Protein AF-A0A0A2KV93-F1 (afdb_monomer)

pLDDT: mean 78.66, std 18.57, range [36.69, 98.56]

Foldseek 3Di:
DDPVVVVVVVVVVVVVVVVVVVVVVPPPPPDDDDPPDPPPPPPPPDDDDDDDDDDDDDDDPDVVVVVVVVVVVVVVVVVVVVVVVVVVVVVVVVVVVVVVVVVVVVVVVVVVVVVVVVVVVVVVVVVVVVVVVVVVVVVVVVVVVVVVVVVVVVVVVVVVVVVVVVVVVVVVVVVVVVVVVVVVVVVVVVVLVVLVVVLVVLVVVLVVLVVVLVPDDPVVNPVCVVVNVVSVVVSVVSCVVNPPPVPPPPPPPCVPVVVVVVVVVVVVVVVVVVVVVVVVVVVVVVVVVVVVVVVVVVVVVVVVVVVVVVVVVVVVVVVVVVVVVVVVD

Solvent-accessible surface area (backbone atoms only — not comparable to full-atom values): 19066 Å² total; per-residue (Å²): 132,66,70,68,60,59,54,53,54,54,59,57,53,59,61,58,56,56,61,57,61,63,61,69,71,72,74,81,82,81,80,82,76,83,80,78,75,81,76,86,75,75,94,80,84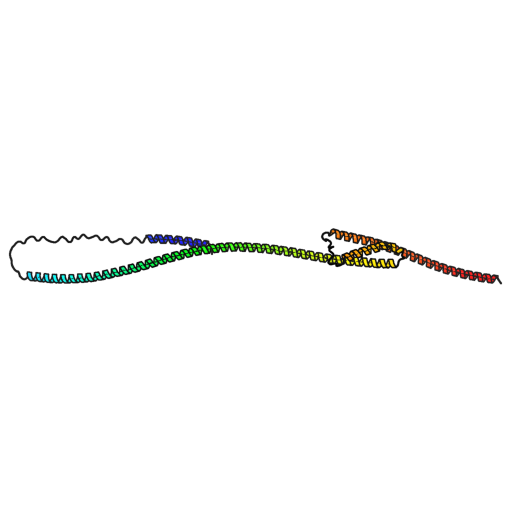,89,83,87,88,84,81,81,87,82,89,84,87,87,90,84,90,63,64,72,62,51,55,55,51,50,53,50,53,50,49,54,52,52,52,52,54,50,51,52,52,50,52,52,50,51,52,51,47,55,51,52,51,54,50,52,52,52,52,50,53,51,52,51,51,53,50,53,52,50,51,52,52,52,51,52,51,54,50,51,54,50,52,54,51,53,54,50,52,53,49,52,53,51,51,52,54,50,53,54,51,51,52,53,53,51,54,52,50,56,52,49,53,52,53,49,55,54,49,51,52,53,48,53,51,53,51,53,53,49,52,51,50,51,52,51,51,55,52,49,53,54,49,50,54,52,50,52,51,52,50,53,54,49,46,55,52,52,50,53,51,47,53,51,50,52,54,53,44,73,75,45,57,87,78,66,35,64,77,52,48,67,59,50,56,51,50,52,55,52,44,54,53,48,50,63,72,65,52,86,56,93,78,62,83,77,65,72,69,68,88,50,52,68,58,55,55,49,52,52,52,49,54,52,49,53,50,52,54,49,52,50,53,52,52,54,49,52,52,52,51,51,54,50,48,53,52,49,54,52,51,51,52,52,49,54,52,51,53,50,51,50,53,52,53,52,52,55,49,51,54,50,51,52,54,50,51,56,53,53,56,67,72,73,115

Radius of gyration: 83.05 Å; Cα contacts (8 Å, |Δi|>4): 19; chains: 1; bounding box: 159×73×246 Å

Mean predicted aligned error: 18.33 Å

Sequence (329 aa):
MDVMVILGLRAQNTKKTSDFEEQNQNTHCLLKEPEWRESLINPQCMLNDIGQPCCSTPPQHDDMRKDSQEQNAQLIHEMKEQEKIILDLKKKHKKAVGQFEQHTANLTCELEEQTKKISDLKCQKRKLFLDLEVQIKRIFDLECQKGKLVLDLEGQIKRISDLEFQTEMLVRDLEEQTSKASALEKRDAKIKEVFSAFAGTMLSELEYQEELISQMSPDDGKFLLPSHNTLVHLVEIIEQWTADDEDSDMMFDLEDEPQFEQLYTELLSRFNEQSCKVKIQAMKLDDQKSMIDEQNSAIFELETQKRKLAGDLEEQNEKVALLLDLLRE

Secondary structure (DSSP, 8-state):
--HHHHHHHHHHHHHHHHHHHHHTTSSS------------------------PPP------SHHHHHHHHHHHHHHHHHHHHHHHHHHHHHHHHHHHHHHHHHHHHHHHHHHHHHHHHHHHHHHHHHHHHHHHHHHHHHHHHHHHHHHHHHHHHHHHHHHHHHHHHHHHHHHHHHHHHHHHHHHHHHHHHHHHHHHHHHHHHHHHHHHHHHHHHHS-TTTGGGTHHHHHHHHHHHHHHHHHHS--TT------GGGHHHHHHHHHHHHHHHHHHHHHHHHHHHHHHHHHHHHHHHHHHHHHHHHHHHHHHHHHHHHHHHHHHHHHHT--

Organism: Penicillium italicum (NCBI:txid40296)

Structure (mmCIF, N/CA/C/O backbone):
data_AF-A0A0A2KV93-F1
#
_entry.id   AF-A0A0A2KV93-F1
#
loop_
_atom_site.group_PDB
_atom_site.id
_atom_site.type_symbol
_atom_site.label_atom_id
_atom_site.label_alt_id
_atom_site.label_comp_id
_atom_site.label_asym_id
_atom_site.label_entity_id
_atom_site.label_seq_id
_atom_site.pdbx_PDB_ins_code
_atom_site.Cartn_x
_atom_site.Cartn_y
_atom_site.Cartn_z
_atom_site.occupancy
_atom_site.B_iso_or_equiv
_atom_site.auth_seq_id
_atom_site.auth_comp_id
_atom_site.auth_asym_id
_atom_site.auth_atom_id
_atom_site.pdbx_PDB_model_num
ATOM 1 N N . MET A 1 1 ? 23.578 5.025 -12.493 1.00 49.00 1 MET A N 1
ATOM 2 C CA . MET A 1 1 ? 24.562 5.542 -13.465 1.00 49.00 1 MET A CA 1
ATOM 3 C C . MET A 1 1 ? 24.426 7.052 -13.420 1.00 49.00 1 MET A C 1
ATOM 5 O O . MET A 1 1 ? 23.310 7.531 -13.548 1.00 49.00 1 MET A O 1
ATOM 9 N N . ASP A 1 2 ? 25.492 7.758 -13.059 1.00 47.75 2 ASP A N 1
ATOM 10 C CA . ASP A 1 2 ? 25.445 9.167 -12.656 1.00 47.75 2 ASP A CA 1
ATOM 11 C C . ASP A 1 2 ? 25.272 10.096 -13.876 1.00 47.75 2 ASP A C 1
ATOM 13 O O . ASP A 1 2 ? 26.008 9.982 -14.860 1.00 47.75 2 ASP A O 1
ATOM 17 N N . VAL A 1 3 ? 24.286 10.998 -13.829 1.00 52.41 3 VAL A N 1
ATOM 18 C CA . VAL A 1 3 ? 23.910 11.922 -14.923 1.00 52.41 3 VAL A CA 1
ATOM 19 C C . VAL A 1 3 ? 25.087 12.823 -15.322 1.00 52.41 3 VAL A C 1
ATOM 21 O O . VAL A 1 3 ? 25.230 13.195 -16.491 1.00 52.41 3 VAL A O 1
ATOM 24 N N . MET A 1 4 ? 26.000 13.089 -14.384 1.00 59.53 4 MET A N 1
ATOM 25 C CA . MET A 1 4 ? 27.240 13.831 -14.630 1.00 59.53 4 MET A CA 1
ATOM 26 C C . MET A 1 4 ? 28.177 13.127 -15.629 1.00 59.53 4 MET A C 1
ATOM 28 O O . MET A 1 4 ? 28.854 13.789 -16.418 1.00 59.53 4 MET A O 1
ATOM 32 N N . VAL A 1 5 ? 28.182 11.790 -15.669 1.00 65.06 5 VAL A N 1
ATOM 33 C CA . VAL A 1 5 ? 29.056 11.008 -16.564 1.00 65.06 5 VAL A CA 1
ATOM 34 C C . VAL A 1 5 ? 28.589 11.108 -18.021 1.00 65.06 5 VAL A C 1
ATOM 36 O O . VAL A 1 5 ? 29.407 11.190 -18.938 1.00 65.06 5 VAL A O 1
ATOM 39 N N . ILE A 1 6 ? 27.274 11.182 -18.250 1.00 56.06 6 ILE A N 1
ATOM 40 C CA . ILE A 1 6 ? 26.687 11.289 -19.596 1.00 56.06 6 ILE A CA 1
ATOM 41 C C . ILE A 1 6 ? 26.917 12.690 -20.187 1.00 56.06 6 ILE A C 1
ATOM 43 O O . ILE A 1 6 ? 27.241 12.820 -21.372 1.00 56.06 6 ILE A O 1
ATOM 47 N N . LEU A 1 7 ? 26.826 13.744 -19.369 1.00 57.56 7 LEU A N 1
ATOM 48 C CA . LEU A 1 7 ? 27.123 15.112 -19.810 1.00 57.56 7 LEU A CA 1
ATOM 49 C C . LEU A 1 7 ? 28.621 15.317 -20.096 1.00 57.56 7 LEU A C 1
ATOM 51 O O . LEU A 1 7 ? 28.964 15.956 -21.094 1.00 57.56 7 LEU A O 1
ATOM 55 N N . GLY A 1 8 ? 29.509 14.702 -19.305 1.00 51.09 8 GLY A N 1
ATOM 56 C CA . GLY A 1 8 ? 30.955 14.707 -19.561 1.00 51.09 8 GLY A CA 1
ATOM 57 C C . GLY A 1 8 ? 31.340 14.058 -20.899 1.00 51.09 8 GLY A C 1
ATOM 58 O O . GLY A 1 8 ? 32.179 14.587 -21.631 1.00 51.09 8 GLY A O 1
ATOM 59 N N . LEU A 1 9 ? 30.670 12.963 -21.277 1.00 54.81 9 LEU A N 1
ATOM 60 C CA . LEU A 1 9 ? 30.885 12.288 -22.565 1.00 54.81 9 LEU A CA 1
ATOM 61 C C . LEU A 1 9 ? 30.371 13.103 -23.765 1.00 54.81 9 LEU A C 1
ATOM 63 O O . LEU A 1 9 ? 30.983 13.078 -24.836 1.00 54.81 9 LEU A O 1
ATOM 67 N N . ARG A 1 10 ? 29.287 13.879 -23.601 1.00 50.94 10 ARG A N 1
ATOM 68 C CA . ARG A 1 10 ? 28.775 14.771 -24.658 1.00 50.94 10 ARG A CA 1
ATOM 69 C C . ARG A 1 10 ? 29.741 15.929 -24.948 1.00 50.94 10 ARG A C 1
ATOM 71 O O . ARG A 1 10 ? 29.933 16.261 -26.115 1.00 50.94 10 ARG A O 1
ATOM 78 N N . ALA A 1 11 ? 30.388 16.491 -23.925 1.00 53.62 11 ALA A N 1
ATOM 79 C CA . ALA A 1 11 ? 31.360 17.579 -24.086 1.00 53.62 11 ALA A CA 1
ATOM 80 C C . ALA A 1 11 ? 32.685 17.137 -24.744 1.00 53.62 11 ALA A C 1
ATOM 82 O O . ALA A 1 11 ? 33.300 17.912 -25.474 1.00 53.62 11 ALA A O 1
ATOM 83 N N . GLN A 1 12 ? 33.125 15.890 -24.535 1.00 52.22 12 GLN A N 1
ATOM 84 C CA . GLN A 1 12 ? 34.335 15.376 -25.195 1.00 52.22 12 GLN A CA 1
ATOM 85 C C . GLN A 1 12 ? 34.117 15.039 -26.678 1.00 52.22 12 GLN A C 1
ATOM 87 O O . GLN A 1 12 ? 35.046 15.174 -27.475 1.00 52.22 12 GLN A O 1
ATOM 92 N N . ASN A 1 13 ? 32.902 14.644 -27.071 1.00 51.75 13 ASN A N 1
ATOM 93 C CA . ASN A 1 13 ? 32.604 14.314 -28.466 1.00 51.75 13 ASN A CA 1
ATOM 94 C C . ASN A 1 13 ? 32.462 15.546 -29.367 1.00 51.75 13 ASN A C 1
ATOM 96 O O . ASN A 1 13 ? 32.894 15.490 -30.514 1.00 51.75 13 ASN A O 1
ATOM 100 N N . THR A 1 14 ? 31.935 16.668 -28.867 1.00 51.25 14 THR A N 1
ATOM 101 C CA . THR A 1 14 ? 31.820 17.896 -29.675 1.00 51.25 14 THR A CA 1
ATOM 102 C C . THR A 1 14 ? 33.182 18.520 -29.979 1.00 51.25 14 THR A C 1
ATOM 104 O O . THR A 1 14 ? 33.382 19.027 -31.083 1.00 51.25 14 THR A O 1
ATOM 107 N N . LYS A 1 15 ? 34.145 18.408 -29.053 1.00 49.22 15 LYS A N 1
ATOM 108 C CA . LYS A 1 15 ? 35.510 18.928 -29.228 1.00 49.22 15 LYS A CA 1
ATOM 109 C C . LYS A 1 15 ? 36.326 18.156 -30.275 1.00 49.22 15 LYS A C 1
ATOM 111 O O . LYS A 1 15 ? 37.161 18.741 -30.941 1.00 49.22 15 LYS A O 1
ATOM 116 N N . LYS A 1 16 ? 36.059 16.859 -30.471 1.00 50.12 16 LYS A N 1
ATOM 117 C CA . LYS A 1 16 ? 36.742 16.047 -31.499 1.00 50.12 16 LYS A CA 1
ATOM 118 C C . LYS A 1 16 ? 36.208 16.255 -32.917 1.00 50.12 16 LYS A C 1
ATOM 120 O O . LYS A 1 16 ? 36.904 15.934 -33.875 1.00 50.12 16 LYS A O 1
ATOM 125 N N . THR A 1 17 ? 34.985 16.761 -33.067 1.00 50.50 17 THR A N 1
ATOM 126 C CA . THR A 1 17 ? 34.396 17.041 -34.385 1.00 50.50 17 THR A CA 1
ATOM 127 C C . THR A 1 17 ? 34.929 18.319 -35.033 1.00 50.50 17 THR A C 1
ATOM 129 O O . THR A 1 17 ? 35.001 18.344 -36.256 1.00 50.50 17 THR A O 1
ATOM 132 N N . SER A 1 18 ? 35.358 19.334 -34.267 1.00 51.16 18 SER A N 1
ATOM 133 C CA . SER A 1 18 ? 35.957 20.550 -34.851 1.00 51.16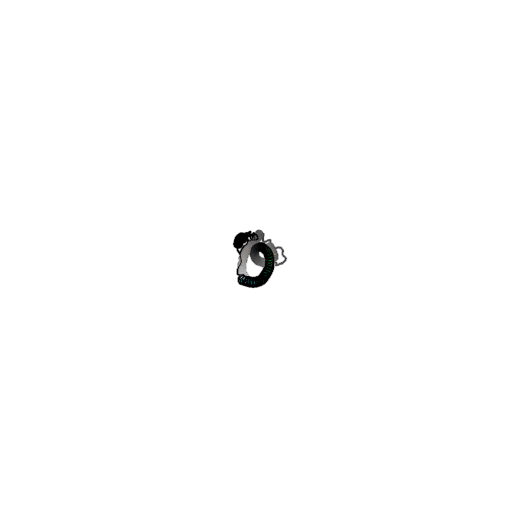 18 SER A CA 1
ATOM 134 C C . SER A 1 18 ? 37.335 20.288 -35.460 1.00 51.16 18 SER A C 1
ATOM 136 O O . SER A 1 18 ? 37.629 20.787 -36.542 1.00 51.16 18 SER A O 1
ATOM 138 N N . ASP A 1 19 ? 38.142 19.433 -34.826 1.00 47.50 19 ASP A N 1
ATOM 139 C CA . ASP A 1 19 ? 39.523 19.173 -35.261 1.00 47.50 19 ASP A CA 1
ATOM 140 C C . ASP A 1 19 ? 39.592 18.386 -36.587 1.00 47.50 19 ASP A C 1
ATOM 142 O O . ASP A 1 19 ? 40.569 18.483 -37.327 1.00 47.50 19 ASP A O 1
ATOM 146 N N . PHE A 1 20 ? 38.542 17.631 -36.936 1.00 50.75 20 PHE A N 1
ATOM 147 C CA . PHE A 1 20 ? 38.471 16.901 -38.210 1.00 50.75 20 PHE A CA 1
ATOM 148 C C . PHE A 1 20 ? 38.033 17.776 -39.391 1.00 50.75 20 PHE A C 1
ATOM 150 O O . PHE A 1 20 ? 38.382 17.481 -40.535 1.00 50.75 20 PHE A O 1
ATOM 157 N N . GLU A 1 21 ? 37.271 18.840 -39.135 1.00 49.59 21 GLU A N 1
ATOM 158 C CA . GLU A 1 21 ? 36.798 19.750 -40.183 1.00 49.59 21 GLU A CA 1
ATOM 159 C C . GLU A 1 21 ? 37.901 20.747 -40.591 1.00 49.59 21 GLU A C 1
ATOM 161 O O . GLU A 1 21 ? 38.001 21.112 -41.763 1.00 49.59 21 GLU A O 1
ATOM 166 N N . GLU A 1 22 ? 38.817 21.071 -39.671 1.00 50.72 22 GLU A N 1
ATOM 167 C CA . GLU A 1 22 ? 39.999 21.905 -39.935 1.00 50.72 22 GLU A CA 1
ATOM 168 C C . GLU A 1 22 ? 41.095 21.154 -40.724 1.00 50.72 22 GLU A C 1
ATOM 170 O O . GLU A 1 22 ? 41.812 21.744 -41.534 1.00 50.72 22 GLU A O 1
ATOM 175 N N . GLN A 1 23 ? 41.178 19.824 -40.595 1.00 48.59 23 GLN A N 1
ATOM 176 C CA . GLN A 1 23 ? 42.172 19.016 -41.316 1.00 48.59 23 GLN A CA 1
ATOM 177 C C . GLN A 1 23 ? 41.818 18.771 -42.798 1.00 48.59 23 GLN A C 1
ATOM 179 O O . GLN A 1 23 ? 42.702 18.468 -43.600 1.00 48.59 23 GLN A O 1
ATOM 184 N N . ASN A 1 24 ? 40.550 18.943 -43.194 1.00 49.28 24 ASN A N 1
ATOM 185 C CA . ASN A 1 24 ? 40.090 18.707 -44.571 1.00 49.28 24 ASN A CA 1
ATOM 186 C C . ASN A 1 24 ? 40.201 19.945 -45.487 1.00 49.28 24 ASN A C 1
ATOM 188 O O . ASN A 1 24 ? 39.989 19.842 -46.692 1.00 49.28 24 ASN A O 1
ATOM 192 N N . GLN A 1 25 ? 40.555 21.117 -44.946 1.00 51.59 25 GLN A N 1
ATOM 193 C CA . GLN A 1 25 ? 40.785 22.329 -45.748 1.00 51.59 25 GLN A CA 1
ATOM 194 C C . GLN A 1 25 ? 42.224 22.443 -46.281 1.00 51.59 25 GLN A C 1
ATOM 196 O O . GLN A 1 25 ? 42.495 23.283 -47.135 1.00 51.59 25 GLN A O 1
ATOM 201 N N . ASN A 1 26 ? 43.147 21.581 -45.833 1.00 47.66 26 ASN A N 1
ATOM 202 C CA . ASN A 1 26 ? 44.580 21.708 -46.129 1.00 47.66 26 ASN A CA 1
ATOM 203 C C . ASN A 1 26 ? 45.106 20.747 -47.217 1.00 47.66 26 ASN A C 1
ATOM 205 O O . ASN A 1 26 ? 46.301 20.721 -47.503 1.00 47.66 26 ASN A O 1
ATOM 209 N N . THR A 1 27 ? 44.237 19.955 -47.851 1.00 49.56 27 THR A N 1
ATOM 210 C CA . THR A 1 27 ? 44.618 18.963 -48.879 1.00 49.56 27 THR A CA 1
ATOM 211 C C . THR A 1 27 ? 44.432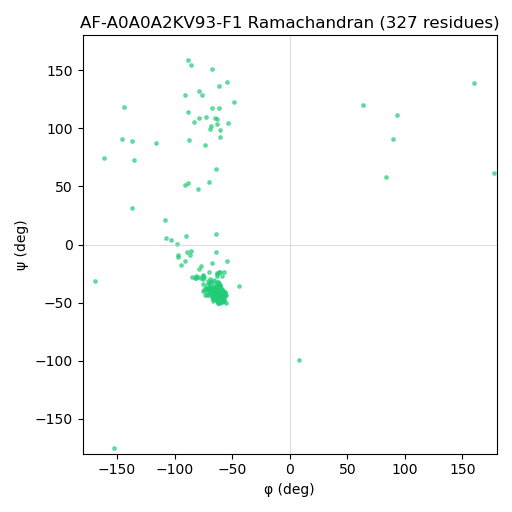 19.444 -50.323 1.00 49.56 27 THR A C 1
ATOM 213 O O . THR A 1 27 ? 44.786 18.722 -51.251 1.00 49.56 27 THR A O 1
ATOM 216 N N . HIS A 1 28 ? 43.962 20.676 -50.546 1.00 47.94 28 HIS A N 1
ATOM 217 C CA . HIS A 1 28 ? 43.695 21.209 -51.892 1.00 47.94 28 HIS A CA 1
ATOM 218 C C . HIS A 1 28 ? 44.874 21.935 -52.582 1.00 47.94 28 HIS A C 1
ATOM 220 O O . HIS A 1 28 ? 44.692 22.483 -53.666 1.00 47.94 28 HIS A O 1
ATOM 226 N N . CYS A 1 29 ? 46.089 21.923 -52.019 1.00 52.28 29 CYS A N 1
ATOM 227 C CA . CYS A 1 29 ? 47.199 22.778 -52.485 1.00 52.28 29 CYS A CA 1
ATOM 228 C C . CYS A 1 29 ? 48.358 22.078 -53.223 1.00 52.28 29 CYS A C 1
ATOM 230 O O . CYS A 1 29 ? 49.446 22.646 -53.302 1.00 52.28 29 CYS A O 1
ATOM 232 N N . LEU A 1 30 ? 48.185 20.881 -53.792 1.00 52.09 30 LEU A N 1
ATOM 233 C CA . LEU A 1 30 ? 49.284 20.196 -54.494 1.00 52.09 30 LEU A CA 1
ATOM 234 C C . LEU A 1 30 ? 48.850 19.600 -55.830 1.00 52.09 30 LEU A C 1
ATOM 236 O O . LEU A 1 30 ? 48.759 18.390 -55.953 1.00 52.09 30 LEU A O 1
ATOM 240 N N . LEU A 1 31 ? 48.620 20.451 -56.830 1.00 50.16 31 LEU A N 1
ATOM 241 C CA . LEU A 1 31 ? 48.752 20.118 -58.256 1.00 50.16 31 LEU A CA 1
ATOM 242 C C . LEU A 1 31 ? 48.860 21.439 -59.033 1.00 50.16 31 LEU A C 1
ATOM 244 O O . LEU A 1 31 ? 47.913 21.926 -59.641 1.00 50.16 31 LEU A O 1
ATOM 248 N N . LYS A 1 32 ? 50.031 22.075 -58.938 1.00 44.78 32 LYS A N 1
ATOM 249 C CA . LYS A 1 32 ? 50.401 23.181 -59.823 1.00 44.78 32 LYS A CA 1
ATOM 250 C C . LYS A 1 32 ? 50.846 22.541 -61.139 1.00 44.78 32 LYS A C 1
ATOM 252 O O . LYS A 1 32 ? 51.867 21.854 -61.154 1.00 44.78 32 LYS A O 1
ATOM 257 N N . GLU A 1 33 ? 50.046 22.681 -62.193 1.00 45.97 33 GLU A N 1
ATOM 258 C CA . GLU A 1 33 ? 50.394 22.187 -63.529 1.00 45.97 33 GLU A CA 1
ATOM 259 C C . GLU A 1 33 ? 51.755 22.757 -63.973 1.00 45.97 33 GLU A C 1
ATOM 261 O O . GLU A 1 33 ? 52.046 23.930 -63.713 1.00 45.97 33 GLU A O 1
ATOM 266 N N . PRO A 1 34 ? 52.616 21.957 -64.627 1.00 54.19 34 PRO A N 1
ATOM 267 C CA . PRO A 1 34 ? 53.832 22.481 -65.221 1.00 54.19 34 PRO A CA 1
ATOM 268 C C . PRO A 1 34 ? 53.469 23.395 -66.398 1.00 54.19 34 PRO A C 1
ATOM 270 O O . PRO A 1 34 ? 52.899 22.946 -67.390 1.00 54.19 34 PRO A O 1
ATOM 273 N N . GLU A 1 35 ? 53.821 24.679 -66.291 1.00 47.69 35 GLU A N 1
ATOM 274 C CA . GLU A 1 35 ? 53.795 25.632 -67.404 1.00 47.69 35 GLU A CA 1
ATOM 275 C C . GLU A 1 35 ? 54.752 25.147 -68.504 1.00 47.69 35 GLU A C 1
ATOM 277 O O . GLU A 1 35 ? 55.969 25.354 -68.444 1.00 47.69 35 GLU A O 1
ATOM 282 N N . TRP A 1 36 ? 54.211 24.492 -69.529 1.00 52.75 36 TRP A N 1
ATOM 283 C CA . TRP A 1 36 ? 54.938 24.230 -70.764 1.00 52.75 36 TRP A CA 1
ATOM 284 C C . TRP A 1 36 ? 55.136 25.562 -71.489 1.00 52.75 36 TRP A C 1
ATOM 286 O O . TRP A 1 36 ? 54.233 26.063 -72.153 1.00 52.75 36 TRP A O 1
ATOM 296 N N . ARG A 1 37 ? 56.324 26.164 -71.359 1.00 48.44 37 ARG A N 1
ATOM 297 C CA . ARG A 1 37 ? 56.734 27.237 -72.271 1.00 48.44 37 ARG A CA 1
ATOM 298 C C . ARG A 1 37 ? 56.872 26.623 -73.659 1.00 48.44 37 ARG A C 1
ATOM 300 O O . ARG A 1 37 ? 57.802 25.852 -73.895 1.00 48.44 37 ARG A O 1
ATOM 307 N N . GLU A 1 38 ? 55.954 26.960 -74.559 1.00 45.44 38 GLU A N 1
ATOM 308 C CA . GLU A 1 38 ? 56.099 26.718 -75.992 1.00 45.44 38 GLU A CA 1
ATOM 309 C C . GLU A 1 38 ? 57.425 27.331 -76.451 1.00 45.44 38 GLU A C 1
ATOM 311 O O . GLU A 1 38 ? 57.594 28.548 -76.540 1.00 45.44 38 GLU A O 1
ATOM 316 N N . SER A 1 39 ? 58.415 26.473 -76.686 1.00 50.03 39 SER A N 1
ATOM 317 C CA . SER A 1 39 ? 59.640 26.876 -77.354 1.00 50.03 39 SER A CA 1
ATOM 318 C C . SER A 1 39 ? 59.261 27.182 -78.801 1.00 50.03 39 SER A C 1
ATOM 320 O O . SER A 1 39 ? 59.032 26.272 -79.596 1.00 50.03 39 SER A O 1
ATOM 322 N N . LEU A 1 40 ? 59.137 28.473 -79.116 1.00 49.62 40 LEU A N 1
ATOM 323 C CA . LEU A 1 40 ? 59.003 29.028 -80.464 1.00 49.62 40 LEU A CA 1
ATOM 324 C C . LEU A 1 40 ? 60.281 28.740 -81.275 1.00 49.62 40 LEU A C 1
ATOM 326 O O . LEU A 1 40 ? 61.029 29.645 -81.636 1.00 49.62 40 LEU A O 1
ATOM 330 N N . ILE A 1 41 ? 60.569 27.469 -81.548 1.00 48.84 41 ILE A N 1
ATOM 331 C CA . ILE A 1 41 ? 61.564 27.075 -82.543 1.00 48.84 41 ILE A CA 1
ATOM 332 C C . ILE A 1 41 ? 60.820 27.020 -83.869 1.00 48.84 41 ILE A C 1
ATOM 334 O O . ILE A 1 41 ? 60.234 26.010 -84.242 1.00 48.84 41 ILE A O 1
ATOM 338 N N . ASN A 1 42 ? 60.808 28.168 -84.539 1.00 45.88 42 ASN A N 1
ATOM 339 C CA . ASN A 1 42 ? 60.355 28.355 -85.907 1.00 45.88 42 ASN A CA 1
ATOM 340 C C . ASN A 1 42 ? 61.259 27.547 -86.869 1.00 45.88 42 ASN A C 1
ATOM 342 O O . ASN A 1 42 ? 62.407 27.949 -87.074 1.00 45.88 42 ASN A O 1
ATOM 346 N N . PRO A 1 43 ? 60.810 26.434 -87.480 1.00 52.72 43 PRO A N 1
ATOM 347 C CA . PRO A 1 43 ? 61.648 25.628 -88.362 1.00 52.72 43 PRO A CA 1
ATOM 348 C C . PRO A 1 43 ? 61.558 26.146 -89.807 1.00 52.72 43 PRO A C 1
ATOM 350 O O . PRO A 1 43 ? 61.237 25.398 -90.727 1.00 52.72 43 PRO A O 1
ATOM 353 N N . GLN A 1 44 ? 61.791 27.447 -90.009 1.00 48.69 44 GLN A N 1
ATOM 354 C CA . GLN A 1 44 ? 61.593 28.105 -91.309 1.00 48.69 44 GLN A CA 1
ATOM 355 C C . GLN A 1 44 ? 62.701 29.088 -91.712 1.00 48.69 44 GLN A C 1
ATOM 357 O O . GLN A 1 44 ? 62.457 30.035 -92.451 1.00 48.69 44 GLN A O 1
ATOM 362 N N . CYS A 1 45 ? 63.943 28.845 -91.298 1.00 51.69 45 CYS A N 1
ATOM 363 C CA . CYS A 1 45 ? 65.091 29.595 -91.808 1.00 51.69 45 CYS A CA 1
ATOM 364 C C . CYS A 1 45 ? 66.238 28.628 -92.088 1.00 51.69 45 CYS A C 1
ATOM 366 O O . CYS A 1 45 ? 67.005 28.375 -91.173 1.00 51.69 45 CYS A O 1
ATOM 368 N N . MET A 1 46 ? 66.314 28.054 -93.295 1.00 50.22 46 MET A N 1
ATOM 369 C CA . MET A 1 46 ? 67.543 27.567 -93.961 1.00 50.22 46 MET A CA 1
ATOM 370 C C . MET A 1 46 ? 67.168 26.928 -95.308 1.00 50.22 46 MET A C 1
ATOM 372 O O . MET A 1 46 ? 67.364 25.738 -95.525 1.00 50.22 46 MET A O 1
ATOM 376 N N . LEU A 1 47 ? 66.584 27.704 -96.221 1.00 50.75 47 LEU A N 1
ATOM 377 C CA . LEU A 1 47 ? 66.482 27.313 -97.626 1.00 50.75 47 LEU A CA 1
ATOM 378 C C . LEU A 1 47 ? 66.647 28.561 -98.497 1.00 50.75 47 LEU A C 1
ATOM 380 O O . LEU A 1 47 ? 65.823 29.469 -98.446 1.00 50.75 47 LEU A O 1
ATOM 384 N N . ASN A 1 48 ? 67.699 28.507 -99.315 1.00 46.78 48 ASN A N 1
ATOM 385 C CA . ASN A 1 48 ? 67.963 29.283 -100.529 1.00 46.78 48 ASN A CA 1
ATOM 386 C C . ASN A 1 48 ? 68.709 30.616 -100.373 1.00 46.78 48 ASN A C 1
ATOM 388 O O . ASN A 1 48 ? 68.102 31.677 -100.325 1.00 46.78 48 ASN A O 1
ATOM 392 N N . ASP A 1 49 ? 70.039 30.535 -100.469 1.00 47.50 49 ASP A N 1
ATOM 393 C CA . ASP A 1 49 ? 70.803 31.458 -101.315 1.00 47.50 49 ASP A CA 1
ATOM 394 C C . ASP A 1 49 ? 72.014 30.717 -101.911 1.00 47.50 49 ASP A C 1
ATOM 396 O O . ASP A 1 49 ? 73.085 30.615 -101.316 1.00 47.50 49 ASP A O 1
ATOM 400 N N . ILE A 1 50 ? 71.815 30.125 -103.092 1.00 46.38 50 ILE A N 1
ATOM 401 C CA . ILE A 1 50 ? 72.904 29.665 -103.962 1.00 46.38 50 ILE A CA 1
ATOM 402 C C . ILE A 1 50 ? 72.808 30.498 -105.237 1.00 46.38 50 ILE A C 1
ATOM 404 O O . ILE A 1 50 ? 72.141 30.138 -106.207 1.00 46.38 50 ILE A O 1
ATOM 408 N N . GLY A 1 51 ? 73.462 31.655 -105.194 1.00 43.97 51 GLY A N 1
ATOM 409 C CA . GLY A 1 51 ? 73.728 32.498 -106.347 1.00 43.97 51 GLY A CA 1
ATOM 410 C C . GLY A 1 51 ? 75.043 32.104 -107.022 1.00 43.97 51 GLY A C 1
ATOM 411 O O . GLY A 1 51 ? 76.110 32.299 -106.457 1.00 43.97 51 GLY A O 1
ATOM 412 N N . GLN A 1 52 ? 74.910 31.600 -108.250 1.00 42.25 52 GLN A N 1
ATOM 413 C CA . GLN A 1 52 ? 75.810 31.726 -109.409 1.00 42.25 52 GLN A CA 1
ATOM 414 C C . GLN A 1 52 ? 77.253 31.143 -109.378 1.00 42.25 52 GLN A C 1
ATOM 416 O O . GLN A 1 52 ? 78.109 31.604 -108.627 1.00 42.25 52 GLN A O 1
ATOM 421 N N . PRO A 1 53 ? 77.583 30.208 -110.301 1.00 42.56 53 PRO A N 1
ATOM 422 C CA . PRO A 1 53 ? 78.935 29.689 -110.490 1.00 42.56 53 PRO A CA 1
ATOM 423 C C . PRO A 1 53 ? 79.728 30.495 -111.537 1.00 42.56 53 PRO A C 1
ATOM 425 O O . PRO A 1 53 ? 79.291 30.671 -112.676 1.00 42.56 53 PRO A O 1
ATOM 428 N N . CYS A 1 54 ? 80.934 30.935 -111.168 1.00 39.50 54 CYS A N 1
ATOM 429 C CA . CYS A 1 54 ? 81.940 31.441 -112.102 1.00 39.50 54 CYS A CA 1
ATOM 430 C C . CYS A 1 54 ? 82.654 30.278 -112.808 1.00 39.50 54 CYS A C 1
ATOM 432 O O . CYS A 1 54 ? 83.111 29.325 -112.180 1.00 39.50 54 CYS A O 1
ATOM 434 N N . CYS A 1 55 ? 82.766 30.385 -114.131 1.00 36.69 55 CYS A N 1
ATOM 435 C CA . CYS A 1 55 ? 83.542 29.493 -114.986 1.00 36.69 55 CYS A CA 1
ATOM 436 C C . CYS A 1 55 ? 85.034 29.523 -114.617 1.00 36.69 55 CYS A C 1
ATOM 438 O O . CYS A 1 55 ? 85.612 30.607 -114.548 1.00 36.69 55 CYS A O 1
ATOM 440 N N . SER A 1 56 ? 85.694 28.362 -114.547 1.00 38.06 56 SER A N 1
ATOM 441 C CA . SER A 1 56 ? 86.671 27.920 -115.566 1.00 38.06 56 SER A CA 1
ATOM 442 C C . SER A 1 56 ? 87.623 26.833 -115.046 1.00 38.06 56 SER A C 1
ATOM 444 O O . SER A 1 56 ? 88.240 26.973 -113.994 1.00 38.06 56 SER A O 1
ATOM 446 N N . THR A 1 57 ? 87.859 25.862 -115.935 1.00 37.56 57 THR A N 1
ATOM 447 C CA . THR A 1 57 ? 88.963 24.878 -116.029 1.00 37.56 57 THR A CA 1
ATOM 448 C C . THR A 1 57 ? 88.774 23.488 -115.370 1.00 37.56 57 THR A C 1
ATOM 450 O O . THR A 1 57 ? 88.777 23.388 -114.147 1.00 37.56 57 THR A O 1
ATOM 453 N N . PRO A 1 58 ? 88.660 22.400 -116.173 1.00 55.22 58 PRO A N 1
ATOM 454 C CA . PRO A 1 58 ? 88.686 20.990 -115.737 1.00 55.22 58 PRO A CA 1
ATOM 455 C C . PRO A 1 58 ? 90.149 20.487 -115.637 1.00 55.22 58 PRO A C 1
ATOM 457 O O . PRO A 1 58 ? 90.993 21.039 -116.352 1.00 55.22 58 PRO A O 1
ATOM 460 N N . PRO A 1 59 ? 90.504 19.465 -114.816 1.00 46.47 59 PRO A N 1
ATOM 461 C CA . PRO A 1 59 ? 90.183 18.057 -115.119 1.00 46.47 59 PRO A CA 1
ATOM 462 C C . PRO A 1 59 ? 90.032 17.107 -113.893 1.00 46.47 59 PRO A C 1
ATOM 464 O O . PRO A 1 59 ? 90.124 17.520 -112.746 1.00 46.47 59 PRO A O 1
ATOM 467 N N . GLN A 1 60 ? 89.839 15.812 -114.194 1.00 47.50 60 GLN A N 1
ATOM 468 C CA . GLN A 1 60 ? 89.696 14.627 -113.316 1.00 47.50 60 GLN A CA 1
ATOM 469 C C . GLN A 1 60 ? 88.299 14.331 -112.740 1.00 47.50 60 GLN A C 1
ATOM 471 O O . GLN A 1 60 ? 88.074 14.167 -111.546 1.00 47.50 60 GLN A O 1
ATOM 476 N N . HIS A 1 61 ? 87.367 14.160 -113.678 1.00 52.25 61 HIS A N 1
ATOM 477 C CA . HIS A 1 61 ? 86.100 13.454 -113.519 1.00 52.25 61 HIS A CA 1
ATOM 478 C C . HIS A 1 61 ? 86.294 11.936 -113.706 1.00 52.25 61 HIS A C 1
ATOM 480 O O . HIS A 1 61 ? 86.447 11.497 -114.839 1.00 52.25 61 HIS A O 1
ATOM 486 N N . ASP A 1 62 ? 86.271 11.163 -112.615 1.00 50.59 62 ASP A N 1
ATOM 487 C CA . ASP A 1 62 ? 85.619 9.835 -112.561 1.00 50.59 62 ASP A CA 1
ATOM 488 C C . ASP A 1 62 ? 85.526 9.290 -111.116 1.00 50.59 62 ASP A C 1
ATOM 490 O O . ASP A 1 62 ? 84.521 8.671 -110.767 1.00 50.59 62 ASP A O 1
ATOM 494 N N . ASP A 1 63 ? 86.479 9.614 -110.229 1.00 52.28 63 ASP A N 1
ATOM 495 C CA . ASP A 1 63 ? 86.444 9.150 -108.823 1.00 52.28 63 ASP A CA 1
ATOM 496 C C . ASP A 1 63 ? 85.417 9.905 -107.950 1.00 52.28 63 ASP A C 1
ATOM 498 O O . ASP A 1 63 ? 84.638 9.278 -107.236 1.00 52.28 63 ASP A O 1
ATOM 502 N N . MET A 1 64 ? 85.266 11.230 -108.098 1.00 55.47 64 MET A N 1
ATOM 503 C CA . MET A 1 64 ? 84.277 12.023 -107.329 1.00 55.47 64 MET A CA 1
ATOM 504 C C . MET A 1 64 ? 82.805 11.607 -107.547 1.00 55.47 64 MET A C 1
ATOM 506 O O . MET A 1 64 ? 81.929 11.885 -106.721 1.00 55.47 64 MET A O 1
ATOM 510 N N . ARG A 1 65 ? 82.490 10.966 -108.681 1.00 57.28 65 ARG A N 1
ATOM 511 C CA . ARG A 1 65 ? 81.121 10.529 -109.003 1.00 57.28 65 ARG A CA 1
ATOM 512 C C . ARG A 1 65 ? 80.762 9.210 -108.313 1.00 57.28 65 ARG A C 1
ATOM 514 O O . ARG A 1 65 ? 79.593 8.992 -108.013 1.00 57.28 65 ARG A O 1
ATOM 521 N N . LYS A 1 66 ? 81.753 8.353 -108.044 1.00 61.38 66 LYS A N 1
ATOM 522 C CA . LYS A 1 66 ? 81.559 7.112 -107.282 1.00 61.38 66 LYS A CA 1
ATOM 523 C C . LYS A 1 66 ? 81.357 7.398 -105.799 1.00 61.38 66 LYS A C 1
ATOM 525 O O . LYS A 1 66 ? 80.394 6.887 -105.237 1.00 61.38 66 LYS A O 1
ATOM 530 N N . ASP A 1 67 ? 82.150 8.299 -105.223 1.00 70.06 67 ASP A N 1
ATOM 531 C CA . ASP A 1 67 ? 82.031 8.678 -103.808 1.00 70.06 67 ASP A CA 1
ATOM 532 C C . ASP A 1 67 ? 80.662 9.293 -103.487 1.00 70.06 67 ASP A C 1
ATOM 534 O O . ASP A 1 67 ? 80.027 8.950 -102.493 1.00 70.06 67 ASP A O 1
ATOM 538 N N . SER A 1 68 ? 80.146 10.156 -104.368 1.00 73.00 68 SER A N 1
ATOM 539 C CA . SER A 1 68 ? 78.803 10.736 -104.206 1.00 73.00 68 SER A CA 1
ATOM 540 C C . SER A 1 68 ? 77.675 9.709 -104.382 1.00 73.00 68 SER A C 1
ATOM 542 O O . SER A 1 68 ? 76.632 9.821 -103.735 1.00 73.00 68 SER A O 1
ATOM 544 N N . GLN A 1 69 ? 77.866 8.686 -105.220 1.00 75.81 69 GLN A N 1
ATOM 545 C CA . GLN A 1 69 ? 76.897 7.604 -105.397 1.00 75.81 69 GLN A CA 1
ATOM 546 C C . GLN A 1 69 ? 76.886 6.640 -104.198 1.00 75.81 69 GLN A C 1
ATOM 548 O O . GLN A 1 69 ? 75.813 6.196 -103.788 1.00 75.81 69 GLN A O 1
ATOM 553 N N . GLU A 1 70 ? 78.048 6.364 -103.604 1.00 79.31 70 GLU A N 1
ATOM 554 C CA . GLU A 1 70 ? 78.189 5.559 -102.386 1.00 79.31 70 GLU A CA 1
ATOM 555 C C . GLU A 1 70 ? 77.643 6.289 -101.150 1.00 79.31 70 GLU A C 1
ATOM 557 O O . GLU A 1 70 ? 76.846 5.715 -100.408 1.00 79.31 70 GLU A O 1
ATOM 562 N N . GLN A 1 71 ? 77.938 7.585 -100.994 1.00 85.62 71 GLN A N 1
ATOM 563 C CA . GLN A 1 71 ? 77.346 8.426 -99.945 1.00 85.62 71 GLN A CA 1
ATOM 564 C C . GLN A 1 71 ? 75.814 8.469 -100.031 1.00 85.62 71 GLN A C 1
ATOM 566 O O . GLN A 1 71 ? 75.130 8.396 -99.012 1.00 85.62 71 GLN A O 1
ATOM 571 N N . ASN A 1 72 ? 75.252 8.545 -101.241 1.00 86.12 72 ASN A N 1
ATOM 572 C CA . ASN A 1 72 ? 73.803 8.532 -101.431 1.00 86.12 72 ASN A CA 1
ATOM 573 C C . ASN A 1 72 ? 73.194 7.151 -101.113 1.00 86.12 72 ASN A C 1
ATOM 575 O O . ASN A 1 72 ? 72.155 7.063 -100.463 1.00 86.12 72 ASN A O 1
ATOM 579 N N . ALA A 1 73 ? 73.856 6.056 -101.501 1.00 86.38 73 ALA A N 1
ATOM 580 C CA . ALA A 1 73 ? 73.428 4.709 -101.122 1.00 86.38 73 ALA A CA 1
ATOM 581 C C . ALA A 1 73 ? 73.451 4.498 -99.596 1.00 86.38 73 ALA A C 1
ATOM 583 O O . ALA A 1 73 ? 72.510 3.922 -99.042 1.00 86.38 73 ALA A O 1
ATOM 584 N N . GLN A 1 74 ? 74.480 5.010 -98.915 1.00 91.00 74 GLN A N 1
ATOM 585 C CA . GLN A 1 74 ? 74.586 4.981 -97.458 1.00 91.00 74 GLN A CA 1
ATOM 586 C C . GLN A 1 74 ? 73.488 5.821 -96.794 1.00 91.00 74 GLN A C 1
ATOM 588 O O . GLN A 1 74 ? 72.808 5.329 -95.894 1.00 91.00 74 GLN A O 1
ATOM 593 N N . LEU A 1 75 ? 73.230 7.031 -97.296 1.00 92.62 75 LEU A N 1
ATOM 594 C CA . LEU A 1 75 ? 72.141 7.884 -96.819 1.00 92.62 75 LEU A CA 1
ATOM 595 C C . LEU A 1 75 ? 70.776 7.196 -96.964 1.00 92.62 75 LEU A C 1
ATOM 597 O O . LEU A 1 75 ? 69.984 7.186 -96.025 1.00 92.62 75 LEU A O 1
ATOM 601 N N . ILE A 1 76 ? 70.503 6.566 -98.111 1.00 90.81 76 ILE A N 1
ATOM 602 C CA . ILE A 1 76 ? 69.258 5.815 -98.337 1.00 90.81 76 ILE A CA 1
ATOM 603 C C . ILE A 1 76 ? 69.125 4.655 -97.339 1.00 90.81 76 ILE A C 1
ATOM 605 O O . ILE A 1 76 ? 68.023 4.383 -96.857 1.00 90.81 76 ILE A O 1
ATOM 609 N N . HIS A 1 77 ? 70.219 3.958 -97.021 1.00 93.81 77 HIS A N 1
ATOM 610 C CA . HIS A 1 77 ? 70.215 2.898 -96.013 1.00 93.81 77 HIS A CA 1
ATOM 611 C C . HIS A 1 77 ? 69.927 3.449 -94.606 1.00 93.81 77 HIS A C 1
ATOM 613 O O . HIS A 1 77 ? 69.066 2.919 -93.905 1.00 93.81 77 HIS A O 1
ATOM 619 N N . GLU A 1 78 ? 70.587 4.538 -94.207 1.00 94.69 78 GLU A N 1
ATOM 620 C CA . GLU A 1 78 ? 70.359 5.201 -92.916 1.00 94.69 78 GLU A CA 1
ATOM 621 C C . GLU A 1 78 ? 68.920 5.713 -92.776 1.00 94.69 78 GLU A C 1
ATOM 623 O O . GLU A 1 78 ? 68.289 5.496 -91.741 1.00 94.69 78 GLU A O 1
ATOM 628 N N . MET A 1 79 ? 68.359 6.310 -93.833 1.00 95.19 79 MET A N 1
ATOM 629 C CA . MET A 1 79 ? 66.958 6.741 -93.862 1.00 95.19 79 MET A CA 1
ATOM 630 C C . MET A 1 79 ? 65.991 5.567 -93.657 1.00 95.19 79 MET A C 1
ATOM 632 O O . MET A 1 79 ? 65.020 5.700 -92.913 1.00 95.19 79 MET A O 1
ATOM 636 N N . LYS A 1 80 ? 66.263 4.402 -94.264 1.00 94.81 80 LYS A N 1
ATOM 637 C CA . LYS A 1 80 ? 65.443 3.191 -94.073 1.00 94.81 80 LYS A CA 1
ATOM 638 C C . LYS A 1 80 ? 65.520 2.649 -92.644 1.00 94.81 80 LYS A C 1
ATOM 640 O O . LYS A 1 80 ? 64.499 2.237 -92.094 1.00 94.81 80 LYS A O 1
ATOM 645 N N . GLU A 1 81 ? 66.698 2.660 -92.022 1.00 94.69 81 GLU A N 1
ATOM 646 C CA . GLU A 1 81 ? 66.840 2.252 -90.617 1.00 94.69 81 GLU A CA 1
ATOM 647 C C . GLU A 1 81 ? 66.136 3.231 -89.667 1.00 94.69 81 GLU A C 1
ATOM 649 O O . GLU A 1 81 ? 65.439 2.805 -88.743 1.00 94.69 81 GLU A O 1
ATOM 654 N N . GLN A 1 82 ? 66.220 4.540 -89.925 1.00 95.44 82 GLN A N 1
ATOM 655 C CA . GLN A 1 82 ? 65.454 5.537 -89.173 1.00 95.44 82 GLN A CA 1
ATOM 656 C C . GLN A 1 82 ? 63.943 5.326 -89.318 1.00 95.44 82 GLN A C 1
ATOM 658 O O . GLN A 1 82 ? 63.226 5.357 -88.318 1.00 95.44 82 GLN A O 1
ATOM 663 N N . GLU A 1 83 ? 63.452 5.058 -90.531 1.00 95.81 83 GLU A N 1
ATOM 664 C CA . GLU A 1 83 ? 62.037 4.767 -90.780 1.00 95.81 83 GLU A CA 1
ATOM 665 C C . GLU A 1 83 ? 61.561 3.557 -89.962 1.00 95.81 83 GLU A C 1
ATOM 667 O O . GLU A 1 83 ? 60.506 3.604 -89.321 1.00 95.81 83 GLU A O 1
ATOM 672 N N . LYS A 1 84 ? 62.377 2.500 -89.897 1.00 96.69 84 LYS A N 1
ATOM 673 C CA . LYS A 1 84 ? 62.101 1.313 -89.081 1.00 96.69 84 LYS A CA 1
ATOM 674 C C . LYS A 1 84 ? 62.054 1.635 -87.584 1.00 96.69 84 LYS A C 1
ATOM 676 O O . LYS A 1 84 ? 61.117 1.212 -86.905 1.00 96.69 84 LYS A O 1
ATOM 681 N N . ILE A 1 85 ? 63.008 2.417 -87.073 1.00 96.81 85 ILE A N 1
ATOM 682 C CA . ILE A 1 85 ? 63.019 2.864 -85.669 1.00 96.81 85 ILE A CA 1
ATOM 683 C C . ILE A 1 85 ? 61.762 3.685 -85.356 1.00 96.81 85 ILE A C 1
ATOM 685 O O . ILE A 1 85 ? 61.112 3.447 -84.337 1.00 96.81 85 ILE A O 1
ATOM 689 N N . ILE A 1 86 ? 61.385 4.620 -86.233 1.00 96.94 86 ILE A N 1
ATOM 690 C CA . ILE A 1 86 ? 60.178 5.443 -86.079 1.00 96.94 86 ILE A CA 1
ATOM 691 C C . ILE A 1 86 ? 58.928 4.559 -86.045 1.00 96.94 86 ILE A C 1
ATOM 693 O O . ILE A 1 86 ? 58.055 4.758 -85.196 1.00 96.94 86 ILE A O 1
ATOM 697 N N . LEU A 1 87 ? 58.842 3.557 -86.924 1.00 97.12 87 LEU A N 1
ATOM 698 C CA . LEU A 1 87 ? 57.717 2.626 -86.961 1.00 97.12 87 LEU A CA 1
ATOM 699 C C . LEU A 1 87 ? 57.607 1.810 -85.663 1.00 97.12 87 LEU A C 1
ATOM 701 O O . LEU A 1 87 ? 56.516 1.695 -85.094 1.00 97.12 87 LEU A O 1
ATOM 705 N N . ASP A 1 88 ? 58.728 1.295 -85.156 1.00 97.12 88 ASP A N 1
ATOM 706 C CA . ASP A 1 88 ? 58.779 0.546 -83.898 1.00 97.12 88 ASP A CA 1
ATOM 707 C C . ASP A 1 88 ? 58.428 1.423 -82.691 1.00 97.12 88 ASP A C 1
ATOM 709 O O . ASP A 1 88 ? 57.651 1.006 -81.823 1.00 97.12 88 ASP A O 1
ATOM 713 N N . LEU A 1 89 ? 58.940 2.656 -82.642 1.00 97.12 89 LEU A N 1
ATOM 714 C CA . LEU A 1 89 ? 58.586 3.639 -81.617 1.00 97.12 89 LEU A CA 1
ATOM 715 C C . LEU A 1 89 ? 57.094 3.969 -81.661 1.00 97.12 89 LEU A C 1
ATOM 717 O O . LEU A 1 89 ? 56.440 3.951 -80.619 1.00 97.12 89 LEU A O 1
ATOM 721 N N . LYS A 1 90 ? 56.521 4.178 -82.851 1.00 96.81 90 LYS A N 1
ATOM 722 C CA . LYS A 1 90 ? 55.084 4.429 -83.030 1.00 96.81 90 LYS A CA 1
ATOM 723 C C . LYS A 1 90 ? 54.244 3.253 -82.533 1.00 96.81 90 LYS A C 1
ATOM 725 O O . LYS A 1 90 ? 53.230 3.457 -81.863 1.00 96.81 90 LYS A O 1
ATOM 730 N N . LYS A 1 91 ? 54.674 2.015 -82.800 1.00 97.12 91 LYS A N 1
ATOM 731 C CA . LYS A 1 91 ? 54.006 0.801 -82.308 1.00 97.12 91 LYS A CA 1
ATOM 732 C C . LYS A 1 91 ? 54.092 0.677 -80.783 1.00 97.12 91 LYS A C 1
ATOM 734 O O . LYS A 1 91 ? 53.078 0.384 -80.147 1.00 97.12 91 LYS A O 1
ATOM 739 N N . LYS A 1 92 ? 55.268 0.921 -80.190 1.00 97.44 92 LYS A N 1
ATOM 740 C CA . LYS A 1 92 ? 55.463 0.931 -78.727 1.00 97.44 92 LYS A CA 1
ATOM 741 C C . LYS A 1 92 ? 54.619 2.015 -78.05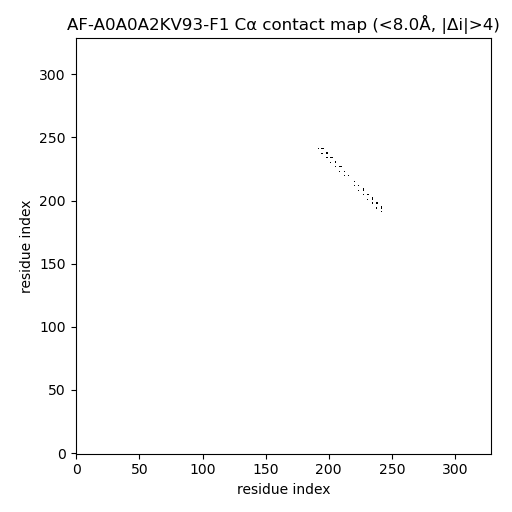8 1.00 97.44 92 LYS A C 1
ATOM 743 O O . LYS A 1 92 ? 53.931 1.717 -77.088 1.00 97.44 92 LYS A O 1
ATOM 748 N N . HIS A 1 93 ? 54.613 3.227 -78.610 1.00 97.12 93 HIS A N 1
ATOM 749 C CA . HIS A 1 93 ? 53.804 4.340 -78.123 1.00 97.12 93 HIS A CA 1
ATOM 750 C C . HIS A 1 93 ? 52.310 4.004 -78.163 1.00 97.12 93 HIS A C 1
ATOM 752 O O . HIS A 1 93 ? 51.643 4.112 -77.141 1.00 97.12 93 HIS A O 1
ATOM 758 N N . LYS A 1 94 ? 51.801 3.477 -79.287 1.00 97.50 94 LYS A N 1
ATOM 759 C CA . LYS A 1 94 ? 50.399 3.038 -79.396 1.00 97.50 94 LYS A CA 1
ATOM 760 C C . LYS A 1 94 ? 50.029 1.998 -78.332 1.00 97.50 94 LYS A C 1
ATOM 762 O O . LYS A 1 94 ? 48.947 2.070 -77.760 1.00 97.50 94 LYS A O 1
ATOM 767 N N . LYS A 1 95 ? 50.921 1.040 -78.050 1.00 97.25 95 LYS A N 1
ATOM 768 C CA . LYS A 1 95 ? 50.703 0.040 -76.993 1.00 97.25 95 LYS A CA 1
ATOM 769 C C . LYS A 1 95 ? 50.670 0.679 -75.601 1.00 97.25 95 LYS A C 1
ATOM 771 O O . LYS A 1 95 ? 49.794 0.336 -74.817 1.00 97.25 95 LYS A O 1
ATOM 776 N N . ALA A 1 96 ? 51.600 1.587 -75.305 1.00 96.56 96 ALA A N 1
ATOM 777 C CA . ALA A 1 96 ? 51.653 2.282 -74.021 1.00 96.56 96 ALA A CA 1
ATOM 778 C C . ALA A 1 96 ? 50.405 3.150 -73.797 1.00 96.56 96 ALA A C 1
ATOM 780 O O . ALA A 1 96 ? 49.794 3.061 -72.739 1.00 96.56 96 ALA A O 1
ATOM 781 N N . VAL A 1 97 ? 49.980 3.914 -74.809 1.00 97.19 97 VAL A N 1
ATOM 782 C CA . VAL A 1 97 ? 48.743 4.712 -74.762 1.00 97.19 97 VAL A CA 1
ATOM 783 C C . VAL A 1 97 ? 47.537 3.821 -74.474 1.00 97.19 97 VAL A C 1
ATOM 785 O O . VAL A 1 97 ? 46.816 4.093 -73.523 1.00 97.19 97 VAL A O 1
ATOM 788 N N . GLY A 1 98 ? 47.380 2.698 -75.185 1.00 97.62 98 GLY A N 1
ATOM 789 C CA . GLY A 1 98 ? 46.278 1.767 -74.918 1.00 97.62 98 GLY A CA 1
ATOM 790 C C . GLY A 1 98 ? 46.296 1.175 -73.500 1.00 97.62 98 GLY A C 1
ATOM 791 O O . GLY A 1 98 ? 45.245 0.989 -72.893 1.00 97.62 98 GLY A O 1
ATOM 792 N N . GLN A 1 99 ? 47.480 0.917 -72.931 1.00 97.62 99 GLN A N 1
ATOM 793 C CA . GLN A 1 99 ? 47.608 0.474 -71.535 1.00 97.62 99 GLN A CA 1
ATOM 794 C C . GLN A 1 99 ? 47.215 1.575 -70.541 1.00 97.62 99 GLN A C 1
ATOM 796 O O . GLN A 1 99 ? 46.528 1.289 -69.562 1.00 97.62 99 GLN A O 1
ATOM 801 N N . PHE A 1 100 ? 47.617 2.824 -70.790 1.00 97.69 100 PHE A N 1
ATOM 802 C CA . PHE A 1 100 ? 47.231 3.963 -69.955 1.00 97.69 100 PHE A CA 1
ATOM 803 C C . PHE A 1 100 ? 45.735 4.271 -70.042 1.00 97.69 100 PHE A C 1
ATOM 805 O O . PHE A 1 100 ? 45.124 4.563 -69.016 1.00 97.69 100 PHE A O 1
ATOM 812 N N . GLU A 1 101 ? 45.132 4.162 -71.226 1.00 97.50 101 GLU A N 1
ATOM 813 C CA . GLU A 1 101 ? 43.684 4.296 -71.422 1.00 97.50 101 GLU A CA 1
ATOM 814 C C . GLU A 1 101 ? 42.928 3.222 -70.631 1.00 97.50 101 GLU A C 1
ATOM 816 O O . GLU A 1 101 ? 42.016 3.545 -69.871 1.00 97.50 101 GLU A O 1
ATOM 821 N N . GLN A 1 102 ? 43.355 1.956 -70.729 1.00 97.62 102 GLN A N 1
ATOM 822 C CA . GLN A 1 102 ? 42.755 0.855 -69.970 1.00 97.62 102 GLN A CA 1
ATOM 823 C C . GLN A 1 102 ? 42.904 1.053 -68.456 1.00 97.62 102 GLN A C 1
ATOM 825 O O . GLN A 1 102 ? 41.947 0.865 -67.708 1.00 97.62 102 GLN A O 1
ATOM 830 N N . HIS A 1 103 ? 44.093 1.442 -67.993 1.00 97.75 103 HIS A N 1
ATOM 831 C CA . HIS A 1 103 ? 44.340 1.697 -66.577 1.00 97.75 103 HIS A CA 1
ATOM 832 C C . HIS A 1 103 ? 43.485 2.859 -66.056 1.00 97.75 103 HIS A C 1
ATOM 834 O O . HIS A 1 103 ? 42.888 2.751 -64.989 1.00 97.75 103 HIS A O 1
ATOM 840 N N . THR A 1 104 ? 43.378 3.942 -66.830 1.00 97.62 104 THR A N 1
ATOM 841 C CA . THR A 1 104 ? 42.508 5.081 -66.509 1.00 97.62 104 THR A CA 1
ATOM 842 C C . THR A 1 104 ? 41.050 4.637 -66.400 1.00 97.62 104 THR A C 1
ATOM 844 O O . THR A 1 104 ? 40.408 4.943 -65.402 1.00 97.62 104 THR A O 1
ATOM 847 N N . ALA A 1 105 ? 40.544 3.850 -67.356 1.00 97.12 105 ALA A N 1
ATOM 848 C CA . ALA A 1 105 ? 39.171 3.343 -67.322 1.00 97.12 105 ALA A CA 1
ATOM 849 C C . ALA A 1 105 ? 38.895 2.456 -66.093 1.00 97.12 105 ALA A C 1
ATOM 851 O O . ALA A 1 105 ? 37.854 2.603 -65.450 1.00 97.12 105 ALA A O 1
ATOM 852 N N . ASN A 1 106 ? 39.838 1.579 -65.731 1.00 97.88 106 ASN A N 1
ATOM 853 C CA . ASN A 1 106 ? 39.727 0.739 -64.536 1.00 97.88 106 ASN A CA 1
ATOM 854 C C . ASN A 1 106 ? 39.684 1.584 -63.255 1.00 97.88 106 ASN A C 1
ATOM 856 O O . ASN A 1 106 ? 38.801 1.382 -62.426 1.00 97.88 106 ASN A O 1
ATOM 860 N N . LEU A 1 107 ? 40.582 2.569 -63.122 1.00 98.25 107 LEU A N 1
ATOM 861 C CA . LEU A 1 107 ? 40.585 3.488 -61.980 1.00 98.25 107 LEU A CA 1
ATOM 862 C C . LEU A 1 107 ? 39.282 4.288 -61.880 1.00 98.25 107 LEU A C 1
ATOM 864 O O . LEU A 1 107 ? 38.768 4.479 -60.780 1.00 98.25 107 LEU A O 1
ATOM 868 N N . THR A 1 108 ? 38.728 4.744 -63.008 1.00 97.88 108 THR A N 1
ATOM 869 C CA . THR A 1 108 ? 37.433 5.436 -63.025 1.00 97.88 108 THR A CA 1
ATOM 870 C C . THR A 1 108 ? 36.314 4.523 -62.525 1.00 97.88 108 THR A C 1
ATOM 872 O O . THR A 1 108 ? 35.531 4.945 -61.675 1.00 97.88 108 THR A O 1
ATOM 875 N N . CYS A 1 109 ? 36.273 3.264 -62.972 1.00 97.56 109 CYS A N 1
ATOM 876 C CA . CYS A 1 109 ? 35.281 2.294 -62.499 1.00 97.56 109 CYS A CA 1
ATOM 877 C C . CYS A 1 109 ? 35.411 2.035 -60.988 1.00 97.56 109 CYS A C 1
ATOM 879 O O . CYS A 1 109 ? 34.418 2.098 -60.263 1.00 97.56 109 CYS A O 1
ATOM 881 N N . GLU A 1 110 ? 36.629 1.803 -60.490 1.00 98.25 110 GLU A N 1
ATOM 882 C CA . GLU A 1 110 ? 36.878 1.599 -59.057 1.00 98.25 110 GLU A CA 1
ATOM 883 C C . GLU A 1 110 ? 36.473 2.827 -58.226 1.00 98.25 110 GLU A C 1
ATOM 885 O O . GLU A 1 110 ? 35.859 2.689 -57.165 1.00 98.25 110 GLU A O 1
ATOM 890 N N . LEU A 1 111 ? 36.755 4.039 -58.715 1.00 98.00 111 LEU A N 1
ATOM 891 C CA . LEU A 1 111 ? 36.374 5.284 -58.048 1.00 98.00 111 LEU A CA 1
ATOM 892 C C . LEU A 1 111 ? 34.849 5.447 -57.964 1.00 98.00 111 LEU A C 1
ATOM 894 O O . LEU A 1 111 ? 34.325 5.848 -56.919 1.00 98.00 111 LEU A O 1
ATOM 898 N N . GLU A 1 112 ? 34.123 5.116 -59.031 1.00 98.00 112 GLU A N 1
ATOM 899 C CA . GLU A 1 112 ? 32.658 5.123 -59.033 1.00 98.00 112 GLU A CA 1
ATOM 900 C C . GLU A 1 112 ? 32.083 4.105 -58.040 1.00 98.00 112 GLU A C 1
ATOM 902 O O . GLU A 1 112 ? 31.150 4.422 -57.293 1.00 98.00 112 GLU A O 1
ATOM 907 N N . GLU A 1 113 ? 32.649 2.897 -57.976 1.00 98.06 113 GLU A N 1
ATOM 908 C CA . GLU A 1 113 ? 32.242 1.882 -57.001 1.00 98.06 113 GLU A CA 1
ATOM 909 C C . GLU A 1 113 ? 32.481 2.337 -55.558 1.00 98.06 113 GLU A C 1
ATOM 911 O O . GLU A 1 113 ? 31.605 2.178 -54.702 1.00 98.06 113 GLU A O 1
ATOM 916 N N . GLN A 1 114 ? 33.641 2.935 -55.273 1.00 98.25 114 GLN A N 1
ATOM 917 C CA . GLN A 1 114 ? 33.943 3.478 -53.947 1.00 98.25 114 GLN A CA 1
ATOM 918 C C . GLN A 1 114 ? 33.009 4.637 -53.588 1.00 98.25 114 GLN A C 1
ATOM 920 O O . GLN A 1 114 ? 32.519 4.713 -52.460 1.00 98.25 114 GLN A O 1
ATOM 925 N N . THR A 1 115 ? 32.680 5.493 -54.555 1.00 98.00 115 THR A N 1
ATOM 926 C CA . THR A 1 115 ? 31.736 6.600 -54.359 1.00 98.00 115 THR A CA 1
ATOM 927 C C . THR A 1 115 ? 30.345 6.083 -53.975 1.00 98.00 115 THR A C 1
ATOM 929 O O . THR A 1 115 ? 29.733 6.599 -53.034 1.00 98.00 115 THR A O 1
ATOM 932 N N . LYS A 1 116 ? 29.862 5.016 -54.630 1.00 98.44 116 LYS A N 1
ATOM 933 C CA . LYS A 1 116 ? 28.595 4.351 -54.272 1.00 98.44 116 LYS A CA 1
ATOM 934 C C . LYS A 1 116 ? 28.643 3.775 -52.853 1.00 98.44 116 LYS A C 1
ATOM 936 O O . LYS A 1 116 ? 27.766 4.086 -52.050 1.00 98.44 116 LYS A O 1
ATOM 941 N N . LYS A 1 117 ? 29.708 3.041 -52.500 1.00 98.50 117 LYS A N 1
ATOM 942 C CA . LYS A 1 117 ? 29.897 2.474 -51.147 1.00 98.50 117 LYS A CA 1
ATOM 943 C C . LYS A 1 117 ? 29.889 3.552 -50.059 1.00 98.50 117 LYS A C 1
ATOM 945 O O . LYS A 1 117 ? 29.237 3.382 -49.030 1.00 98.50 117 LYS A O 1
ATOM 950 N N . ILE A 1 118 ? 30.570 4.678 -50.281 1.00 98.25 118 ILE A N 1
ATOM 951 C CA . ILE A 1 118 ? 30.589 5.806 -49.336 1.00 98.25 118 ILE A CA 1
ATOM 952 C C . ILE A 1 118 ? 29.188 6.408 -49.174 1.00 98.25 118 ILE A C 1
ATOM 954 O O . ILE A 1 118 ? 28.776 6.712 -48.050 1.00 98.25 118 ILE A O 1
ATOM 958 N N . SER A 1 119 ? 28.442 6.565 -50.270 1.00 98.06 119 SER A N 1
ATOM 959 C CA . SER A 1 119 ? 27.065 7.069 -50.230 1.00 98.06 119 SER A CA 1
ATOM 960 C C . SER A 1 119 ? 26.144 6.149 -49.418 1.00 98.06 119 SER A C 1
ATOM 962 O O . SER A 1 119 ? 25.427 6.619 -48.527 1.00 98.06 119 SER A O 1
ATOM 964 N N . ASP A 1 120 ? 26.230 4.837 -49.645 1.00 98.44 120 ASP A N 1
ATOM 965 C CA . ASP A 1 120 ? 25.439 3.833 -48.928 1.00 98.44 120 ASP A CA 1
ATOM 966 C C . ASP A 1 120 ? 25.771 3.813 -47.433 1.00 98.44 120 ASP A C 1
ATOM 968 O O . ASP A 1 120 ? 24.868 3.878 -46.593 1.00 98.44 120 ASP A O 1
ATOM 972 N N . LEU A 1 121 ? 27.060 3.826 -47.076 1.00 98.31 121 LEU A N 1
ATOM 973 C CA . LEU A 1 121 ? 27.504 3.914 -45.681 1.00 98.31 121 LEU A CA 1
ATOM 974 C C . LEU A 1 121 ? 27.028 5.211 -45.013 1.00 98.31 121 LEU A C 1
ATOM 976 O O . LEU A 1 121 ? 26.583 5.196 -43.864 1.00 98.31 121 LEU A O 1
ATOM 980 N N . LYS A 1 122 ? 27.053 6.342 -45.729 1.00 98.19 122 LYS A N 1
ATOM 981 C CA . LYS A 1 122 ? 26.526 7.622 -45.230 1.00 98.19 122 LYS A CA 1
ATOM 982 C C . LYS A 1 122 ? 25.015 7.556 -44.999 1.00 98.19 122 LYS A C 1
ATOM 984 O O . LYS A 1 122 ? 24.528 8.158 -44.040 1.00 98.19 122 LYS A O 1
ATOM 989 N N . CYS A 1 123 ? 24.270 6.843 -45.844 1.00 97.12 123 CYS A N 1
ATOM 990 C CA . CYS A 1 123 ? 22.839 6.606 -45.654 1.00 97.12 123 CYS A CA 1
ATOM 991 C C . CYS A 1 123 ? 22.576 5.735 -44.415 1.00 97.12 123 CYS A C 1
ATOM 993 O O . CYS A 1 123 ? 21.781 6.117 -43.555 1.00 97.12 123 CYS A O 1
ATOM 995 N N . GLN A 1 124 ? 23.291 4.616 -44.274 1.00 98.31 124 GLN A N 1
ATOM 996 C CA . GLN A 1 124 ? 23.177 3.719 -43.119 1.00 98.31 124 GLN A CA 1
ATOM 997 C C . GLN A 1 124 ? 23.513 4.435 -41.806 1.00 98.31 124 GLN A C 1
ATOM 999 O O . GLN A 1 124 ? 22.750 4.345 -40.846 1.00 98.31 124 GLN A O 1
ATOM 1004 N N . LYS A 1 125 ? 24.591 5.231 -41.784 1.00 98.31 125 LYS A N 1
ATOM 1005 C CA . LYS A 1 125 ? 24.972 6.048 -40.623 1.00 98.31 125 LYS A CA 1
ATOM 1006 C C . LYS A 1 125 ? 23.849 6.996 -40.192 1.00 98.31 125 LYS A C 1
ATOM 1008 O O . LYS A 1 125 ? 23.605 7.135 -38.998 1.00 98.31 125 LYS A O 1
ATOM 1013 N N . ARG A 1 126 ? 23.153 7.637 -41.141 1.00 98.12 126 ARG A N 1
ATOM 1014 C CA . ARG A 1 126 ? 22.011 8.513 -40.819 1.00 98.12 126 ARG A CA 1
ATOM 1015 C C . ARG A 1 126 ? 20.838 7.736 -40.228 1.00 98.12 126 ARG A C 1
ATOM 1017 O O . ARG A 1 126 ? 20.269 8.202 -39.250 1.00 98.12 126 ARG A O 1
ATOM 1024 N N . LYS A 1 127 ? 20.502 6.568 -40.787 1.00 98.31 127 LYS A N 1
ATOM 1025 C CA . LYS A 1 127 ? 19.434 5.707 -40.247 1.00 98.31 127 LYS A CA 1
ATOM 1026 C C . LYS A 1 127 ? 19.729 5.302 -38.801 1.00 98.31 127 LYS A C 1
ATOM 1028 O O . LYS A 1 127 ? 18.905 5.552 -37.932 1.00 98.31 127 LYS A O 1
ATOM 1033 N N . LEU A 1 128 ? 20.945 4.819 -38.532 1.00 98.50 128 LEU A N 1
ATOM 1034 C CA . LEU A 1 128 ? 21.376 4.464 -37.175 1.00 98.50 128 LEU A CA 1
ATOM 1035 C C . LEU A 1 128 ? 21.307 5.649 -36.204 1.00 98.50 128 LEU A C 1
ATOM 1037 O O . LEU A 1 128 ? 20.928 5.474 -35.051 1.00 98.50 128 LEU A O 1
ATOM 1041 N N . PHE A 1 129 ? 21.656 6.858 -36.651 1.00 98.44 129 PHE A N 1
ATOM 1042 C CA . PHE A 1 129 ? 21.563 8.051 -35.808 1.00 98.44 129 PHE A CA 1
ATOM 1043 C C . PHE A 1 129 ? 20.112 8.389 -35.433 1.00 98.44 129 PHE A C 1
ATOM 1045 O O . PHE A 1 129 ? 19.843 8.700 -34.275 1.00 98.44 129 PHE A O 1
ATOM 1052 N N . LEU A 1 130 ? 19.178 8.286 -36.384 1.00 98.25 130 LEU A N 1
ATOM 1053 C CA . LEU A 1 130 ? 17.750 8.493 -36.122 1.00 98.25 130 LEU A CA 1
ATOM 1054 C C . LEU A 1 130 ? 17.198 7.440 -35.154 1.00 98.25 130 LEU A C 1
ATOM 1056 O O . LEU A 1 130 ? 16.501 7.791 -34.204 1.00 98.25 130 LEU A O 1
ATOM 1060 N N . ASP A 1 131 ? 17.558 6.170 -35.346 1.00 98.56 131 ASP A N 1
ATOM 1061 C CA . ASP A 1 131 ? 17.142 5.084 -34.453 1.00 98.56 131 ASP A CA 1
ATOM 1062 C C . ASP A 1 131 ? 17.667 5.300 -33.024 1.00 98.56 131 ASP A C 1
ATOM 1064 O O . ASP A 1 131 ? 16.929 5.116 -32.054 1.00 98.56 131 ASP A O 1
ATOM 1068 N N . LEU A 1 132 ? 18.920 5.750 -32.880 1.00 98.25 132 LEU A N 1
ATOM 1069 C CA . LEU A 1 132 ? 19.499 6.111 -31.583 1.00 98.25 132 LEU A CA 1
ATOM 1070 C C . LEU A 1 132 ? 18.752 7.274 -30.924 1.00 98.25 132 LEU A C 1
ATOM 1072 O O . LEU A 1 132 ? 18.491 7.222 -29.725 1.00 98.25 132 LEU A O 1
ATOM 1076 N N . GLU A 1 133 ? 18.377 8.306 -31.679 1.00 98.38 133 GLU A N 1
ATOM 1077 C CA . GLU A 1 133 ? 17.615 9.436 -31.141 1.00 98.38 133 GLU A CA 1
ATOM 1078 C C . GLU A 1 133 ? 16.237 8.995 -30.616 1.00 98.38 133 GLU A C 1
ATOM 1080 O O . GLU A 1 133 ? 15.821 9.404 -29.528 1.00 98.38 133 GLU A O 1
ATOM 1085 N N . VAL A 1 134 ? 15.551 8.112 -31.350 1.00 98.44 134 VAL A N 1
ATOM 1086 C CA . VAL A 1 134 ? 14.274 7.519 -30.922 1.00 98.44 134 VAL A CA 1
ATOM 1087 C C . VAL A 1 134 ? 14.454 6.679 -29.657 1.00 98.44 134 VAL A C 1
ATOM 1089 O O . VAL A 1 134 ? 13.655 6.796 -28.726 1.00 98.44 134 VAL A O 1
ATOM 1092 N N . GLN A 1 135 ? 15.510 5.865 -29.579 1.00 98.31 135 GLN A N 1
ATOM 1093 C CA . GLN A 1 135 ? 15.795 5.074 -28.379 1.00 98.31 135 GLN A CA 1
ATOM 1094 C C . GLN A 1 135 ? 16.108 5.951 -27.164 1.00 98.31 135 GLN A C 1
ATOM 1096 O O . GLN A 1 135 ? 15.606 5.667 -26.079 1.00 98.31 135 GLN A O 1
ATOM 1101 N N . ILE A 1 136 ? 16.866 7.037 -27.334 1.00 98.19 136 ILE A N 1
ATOM 1102 C CA . ILE A 1 136 ? 17.154 7.995 -26.256 1.00 98.19 136 ILE A CA 1
ATOM 1103 C C . ILE A 1 136 ? 15.857 8.607 -25.716 1.00 98.19 136 ILE A C 1
ATOM 1105 O O . ILE A 1 136 ? 15.665 8.646 -24.502 1.00 98.19 136 ILE A O 1
ATOM 1109 N N . LYS A 1 137 ? 14.945 9.035 -26.600 1.00 98.44 137 LYS A N 1
ATOM 1110 C CA . LYS A 1 137 ? 13.628 9.562 -26.201 1.00 98.44 137 LYS A CA 1
ATOM 1111 C C . LYS A 1 137 ? 12.825 8.522 -25.417 1.00 98.44 137 LYS A C 1
ATOM 1113 O O . LYS A 1 137 ? 12.335 8.817 -24.333 1.00 98.44 137 LYS A O 1
ATOM 1118 N N . ARG A 1 138 ? 12.782 7.278 -25.904 1.00 98.44 138 ARG A N 1
ATOM 1119 C CA . ARG A 1 138 ? 12.090 6.177 -25.220 1.00 98.44 138 ARG A CA 1
ATOM 1120 C C . ARG A 1 138 ? 12.675 5.875 -23.837 1.00 98.44 138 ARG A C 1
ATOM 1122 O O . ARG A 1 138 ? 11.915 5.603 -22.914 1.00 98.44 138 ARG A O 1
ATOM 1129 N N . ILE A 1 139 ? 14.001 5.896 -23.687 1.00 98.44 139 ILE A N 1
ATOM 1130 C CA . ILE A 1 139 ? 14.664 5.697 -22.388 1.00 98.44 139 ILE A CA 1
ATOM 1131 C C . ILE A 1 139 ? 14.252 6.804 -21.416 1.00 98.44 139 ILE A C 1
ATOM 1133 O O . ILE A 1 139 ? 13.857 6.501 -20.295 1.00 98.44 139 ILE A O 1
ATOM 1137 N N . PHE A 1 140 ? 14.271 8.060 -21.863 1.00 98.00 140 PHE A N 1
ATOM 1138 C CA . PHE A 1 140 ? 13.858 9.194 -21.041 1.00 98.00 140 PHE A CA 1
ATOM 1139 C C . PHE A 1 140 ? 12.394 9.082 -20.578 1.00 98.00 140 PHE A C 1
ATOM 1141 O O . PHE A 1 140 ? 12.098 9.273 -19.398 1.00 98.00 140 PHE A O 1
ATOM 1148 N N . ASP A 1 141 ? 11.480 8.699 -21.475 1.00 98.44 141 ASP A N 1
ATOM 1149 C CA . ASP A 1 141 ? 10.069 8.492 -21.126 1.00 98.44 141 ASP A CA 1
ATOM 1150 C C . ASP A 1 141 ? 9.895 7.374 -20.084 1.00 98.44 141 ASP A C 1
ATOM 1152 O O . ASP A 1 141 ? 9.127 7.522 -19.130 1.00 98.44 141 ASP A O 1
ATOM 1156 N N . LEU A 1 142 ? 10.634 6.268 -20.231 1.00 98.25 142 LEU A N 1
ATOM 1157 C CA . LEU A 1 142 ? 10.626 5.160 -19.271 1.00 98.25 142 LEU A CA 1
ATOM 1158 C C . LEU A 1 142 ? 11.197 5.569 -17.907 1.00 98.25 142 LEU A C 1
ATOM 1160 O O . LEU A 1 142 ? 10.657 5.168 -16.877 1.00 98.25 142 LEU A O 1
ATOM 1164 N N . GLU A 1 143 ? 12.253 6.383 -17.872 1.00 98.12 143 GLU A N 1
ATOM 1165 C CA . GLU A 1 143 ? 12.801 6.933 -16.626 1.00 98.12 143 GLU A CA 1
ATOM 1166 C C . GLU A 1 143 ? 11.792 7.849 -15.921 1.00 98.12 143 GLU A C 1
ATOM 1168 O O . GLU A 1 143 ? 11.613 7.750 -14.705 1.00 98.12 143 GLU A O 1
ATOM 1173 N N . CYS A 1 144 ? 11.065 8.678 -16.677 1.00 97.25 144 CYS A N 1
ATOM 1174 C CA . CYS A 1 144 ? 9.992 9.509 -16.136 1.00 97.25 144 CYS A CA 1
ATOM 1175 C C . CYS A 1 144 ? 8.850 8.660 -15.552 1.00 97.25 144 CYS A C 1
ATOM 1177 O O . CYS A 1 144 ? 8.395 8.913 -14.434 1.00 97.25 144 CYS A O 1
ATOM 1179 N N . GLN A 1 145 ? 8.408 7.622 -16.271 1.00 98.19 145 GLN A N 1
ATOM 1180 C CA . GLN A 1 145 ? 7.382 6.690 -15.786 1.00 98.19 145 GLN A CA 1
ATOM 1181 C C . GLN A 1 145 ? 7.831 5.955 -14.519 1.00 98.19 145 GLN A C 1
ATOM 1183 O O . GLN A 1 145 ? 7.065 5.867 -13.560 1.00 98.19 145 GLN A O 1
ATOM 1188 N N . LYS A 1 146 ? 9.085 5.488 -14.483 1.00 98.25 146 LYS A N 1
ATOM 1189 C CA . LYS A 1 146 ? 9.682 4.875 -13.293 1.00 98.25 146 LYS A CA 1
ATOM 1190 C C . LYS A 1 146 ? 9.643 5.831 -12.100 1.00 98.25 146 LYS A C 1
ATOM 1192 O O . LYS A 1 146 ? 9.277 5.405 -11.011 1.00 98.25 146 LYS A O 1
ATOM 1197 N N . GLY A 1 147 ? 9.980 7.107 -12.298 1.00 97.56 147 GLY A N 1
ATOM 1198 C CA . GLY A 1 147 ? 9.913 8.125 -11.245 1.00 97.56 147 GLY A CA 1
ATOM 1199 C C . GLY A 1 147 ? 8.506 8.297 -10.664 1.00 97.56 147 GLY A C 1
ATOM 1200 O O . GLY A 1 147 ? 8.351 8.312 -9.446 1.00 97.56 147 GLY A O 1
ATOM 1201 N N . LYS A 1 148 ? 7.473 8.353 -11.517 1.00 98.06 148 LYS A N 1
ATOM 1202 C CA . LYS A 1 148 ? 6.068 8.422 -11.070 1.00 98.06 148 LYS A CA 1
ATOM 1203 C C . LYS A 1 148 ? 5.670 7.199 -10.242 1.00 98.06 148 LYS A C 1
ATOM 1205 O O . LYS A 1 148 ? 5.124 7.359 -9.159 1.00 98.06 148 LYS A O 1
ATOM 1210 N N . LEU A 1 149 ? 6.018 5.998 -10.711 1.00 98.38 149 LEU A N 1
ATOM 1211 C CA . 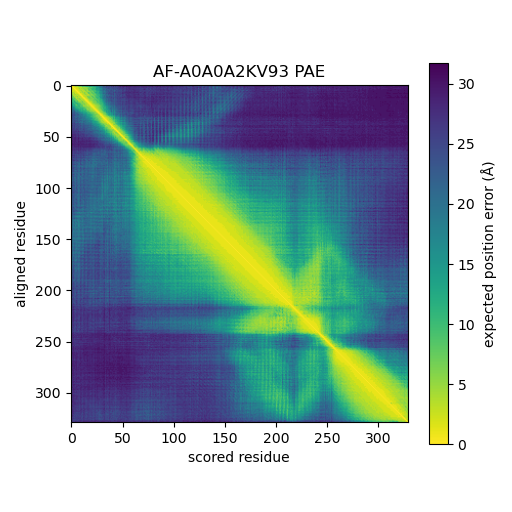LEU A 1 149 ? 5.705 4.753 -10.006 1.00 98.38 149 LEU A CA 1
ATOM 1212 C C . LEU A 1 149 ? 6.372 4.683 -8.622 1.00 98.38 149 LEU A C 1
ATOM 1214 O O . LEU A 1 149 ? 5.762 4.203 -7.674 1.00 98.38 149 LEU A O 1
ATOM 1218 N N . VAL A 1 150 ? 7.611 5.173 -8.493 1.00 98.38 150 VAL A N 1
ATOM 1219 C CA . VAL A 1 150 ? 8.309 5.247 -7.198 1.00 98.38 150 VAL A CA 1
ATOM 1220 C C . VAL A 1 150 ? 7.571 6.172 -6.227 1.00 98.38 150 VAL A C 1
ATOM 1222 O O . VAL A 1 150 ? 7.335 5.774 -5.091 1.00 98.38 150 VAL A O 1
ATOM 1225 N N . LEU A 1 151 ? 7.150 7.359 -6.674 1.00 97.50 151 LEU A N 1
ATOM 1226 C CA . LEU A 1 151 ? 6.387 8.293 -5.836 1.00 97.50 151 LEU A CA 1
ATOM 1227 C C . LEU A 1 151 ? 5.035 7.710 -5.399 1.00 97.50 151 LEU A C 1
ATOM 1229 O O . LEU A 1 151 ? 4.640 7.867 -4.243 1.00 97.50 151 LEU A O 1
ATOM 1233 N N . ASP A 1 152 ? 4.343 7.007 -6.297 1.00 98.31 152 ASP A N 1
ATOM 1234 C CA . ASP A 1 152 ? 3.080 6.338 -5.975 1.00 98.31 152 ASP A CA 1
ATOM 1235 C C . ASP A 1 152 ? 3.282 5.236 -4.921 1.00 98.31 152 ASP A C 1
ATOM 1237 O O . ASP A 1 152 ? 2.509 5.148 -3.964 1.00 98.31 152 ASP A O 1
ATOM 1241 N N . LEU A 1 153 ? 4.343 4.428 -5.052 1.00 97.94 153 LEU A N 1
ATOM 1242 C CA . LEU A 1 153 ? 4.700 3.394 -4.074 1.00 97.94 153 LEU A CA 1
ATOM 1243 C C . LEU A 1 153 ? 5.050 3.990 -2.706 1.00 97.94 153 LEU A C 1
ATOM 1245 O O . LEU A 1 153 ? 4.560 3.503 -1.690 1.00 97.94 153 LEU A O 1
ATOM 1249 N N . GLU A 1 154 ? 5.839 5.065 -2.657 1.00 98.19 154 GLU A N 1
ATOM 1250 C CA . GLU A 1 154 ? 6.133 5.784 -1.408 1.00 98.19 154 GLU A CA 1
ATOM 1251 C C . GLU A 1 154 ? 4.854 6.321 -0.745 1.00 98.19 154 GLU A C 1
ATOM 1253 O O . GLU A 1 154 ? 4.710 6.269 0.479 1.00 98.19 154 GLU A O 1
ATOM 1258 N N . GLY A 1 155 ? 3.900 6.806 -1.546 1.00 97.81 155 GLY A N 1
ATOM 1259 C CA . GLY A 1 155 ? 2.584 7.228 -1.070 1.00 97.81 155 GLY A CA 1
ATOM 1260 C C . GLY A 1 155 ? 1.756 6.077 -0.491 1.00 97.81 155 GLY A C 1
ATOM 1261 O O . GLY A 1 155 ? 1.119 6.246 0.549 1.00 97.81 155 GLY A O 1
ATOM 1262 N N . GLN A 1 156 ? 1.779 4.902 -1.127 1.00 98.00 156 GLN A N 1
ATOM 1263 C CA . GLN A 1 156 ? 1.096 3.708 -0.618 1.00 98.00 156 GLN A CA 1
ATOM 1264 C C . GLN A 1 156 ? 1.713 3.199 0.686 1.00 98.00 156 GLN A C 1
ATOM 1266 O O . GLN A 1 156 ? 0.968 2.892 1.611 1.00 98.00 156 GLN A O 1
ATOM 1271 N N . ILE A 1 157 ? 3.046 3.174 0.792 1.00 98.06 157 ILE A N 1
ATOM 1272 C CA . ILE A 1 157 ? 3.752 2.763 2.016 1.00 98.06 157 ILE A CA 1
ATOM 1273 C C . ILE A 1 157 ? 3.313 3.624 3.205 1.00 98.06 157 ILE A C 1
ATOM 1275 O O . ILE A 1 157 ? 2.957 3.081 4.245 1.00 98.06 157 ILE A O 1
ATOM 1279 N N . LYS A 1 158 ? 3.252 4.953 3.039 1.00 98.19 158 LYS A N 1
ATOM 1280 C CA . LYS A 1 158 ? 2.785 5.863 4.102 1.00 98.19 158 LYS A CA 1
ATOM 1281 C C . LYS A 1 158 ? 1.358 5.547 4.552 1.00 98.19 158 LYS A C 1
ATOM 1283 O O . LYS A 1 158 ? 1.110 5.443 5.744 1.00 98.19 158 LYS A O 1
ATOM 1288 N N . ARG A 1 159 ? 0.439 5.330 3.602 1.00 98.00 159 ARG A N 1
ATOM 1289 C CA . ARG A 1 159 ? -0.955 4.970 3.918 1.00 98.00 159 ARG A CA 1
ATOM 1290 C C . ARG A 1 159 ? -1.063 3.638 4.656 1.00 98.00 159 ARG A C 1
ATOM 1292 O O . ARG A 1 159 ? -1.911 3.515 5.529 1.00 98.00 159 ARG A O 1
ATOM 1299 N N . ILE A 1 160 ? -0.239 2.651 4.299 1.00 98.38 160 ILE A N 1
ATOM 1300 C CA . ILE A 1 160 ? -0.199 1.361 5.000 1.00 98.38 160 ILE A CA 1
ATOM 1301 C C . ILE A 1 160 ? 0.248 1.574 6.447 1.00 98.38 160 ILE A C 1
ATOM 1303 O O . ILE A 1 160 ? -0.458 1.136 7.346 1.00 98.38 160 ILE A O 1
ATOM 1307 N N . SER A 1 161 ? 1.330 2.323 6.680 1.00 97.62 161 SER A N 1
ATOM 1308 C CA . SER A 1 161 ? 1.790 2.632 8.041 1.00 97.62 161 SER A CA 1
ATOM 1309 C C . SER A 1 161 ? 0.745 3.394 8.868 1.00 97.62 161 SER A C 1
ATOM 1311 O O . SER A 1 161 ? 0.559 3.093 10.046 1.00 97.62 161 SER A O 1
ATOM 1313 N N . ASP A 1 162 ? 0.018 4.338 8.262 1.00 98.00 162 ASP A N 1
ATOM 1314 C CA . ASP A 1 162 ? -1.073 5.053 8.940 1.00 98.00 162 ASP A CA 1
ATOM 1315 C C . ASP A 1 162 ? -2.225 4.104 9.332 1.00 98.00 162 ASP A C 1
ATOM 1317 O O . ASP A 1 162 ? -2.796 4.229 10.417 1.00 98.00 162 ASP A O 1
ATOM 1321 N N . LEU A 1 163 ? -2.574 3.145 8.463 1.00 97.31 163 LEU A N 1
ATOM 1322 C CA . LEU A 1 163 ? -3.610 2.139 8.730 1.00 97.31 163 LEU A CA 1
ATOM 1323 C C . LEU A 1 163 ? -3.176 1.112 9.784 1.00 97.31 163 LEU A C 1
ATOM 1325 O O . LEU A 1 163 ? -3.992 0.712 10.614 1.00 97.31 163 LEU A O 1
ATOM 1329 N N . GLU A 1 164 ? -1.909 0.698 9.781 1.00 97.88 164 GLU A N 1
ATOM 1330 C CA . GLU A 1 164 ? -1.333 -0.170 10.815 1.00 97.88 164 GLU A CA 1
ATOM 1331 C C . GLU A 1 164 ? -1.432 0.505 12.189 1.00 97.88 164 GLU A C 1
ATOM 1333 O O . GLU A 1 164 ? -1.966 -0.086 13.127 1.00 97.88 164 GLU A O 1
ATOM 1338 N N . PHE A 1 165 ? -1.052 1.784 12.282 1.00 97.38 165 PHE A N 1
ATOM 1339 C CA . PHE A 1 165 ? -1.183 2.563 13.516 1.00 97.38 165 PHE A CA 1
ATOM 1340 C C . PHE A 1 165 ? -2.640 2.673 14.000 1.00 97.38 165 PHE A C 1
ATOM 1342 O O . PHE A 1 165 ? -2.916 2.498 15.189 1.00 97.38 165 PHE A O 1
ATOM 1349 N N . GLN A 1 166 ? -3.589 2.926 13.090 1.00 96.94 166 GLN A N 1
ATOM 1350 C CA . GLN A 1 166 ? -5.023 2.957 13.418 1.00 96.94 166 GLN A CA 1
ATOM 1351 C C . GLN A 1 166 ? -5.567 1.593 13.853 1.00 96.94 166 GLN A C 1
ATOM 1353 O O . GLN A 1 166 ? -6.493 1.531 14.657 1.00 96.94 166 GLN A O 1
ATOM 1358 N N . THR A 1 167 ? -5.007 0.501 13.339 1.00 97.12 167 THR A N 1
ATOM 1359 C CA . THR A 1 167 ? -5.395 -0.852 13.749 1.00 97.12 167 THR A CA 1
ATOM 1360 C C . THR A 1 167 ? -4.891 -1.144 15.164 1.00 97.12 167 THR A C 1
ATOM 1362 O O . THR A 1 167 ? -5.657 -1.631 15.989 1.00 97.12 167 THR A O 1
ATOM 1365 N N . GLU A 1 168 ? -3.646 -0.778 15.488 1.00 97.75 168 GLU A N 1
ATOM 1366 C CA . GLU A 1 168 ? -3.085 -0.919 16.842 1.00 97.75 168 GLU A CA 1
ATOM 1367 C C . GLU A 1 168 ? -3.848 -0.091 17.889 1.00 97.75 168 GLU A C 1
ATOM 1369 O O . GLU A 1 168 ? -4.246 -0.624 18.921 1.00 97.75 168 GLU A O 1
ATOM 1374 N N . MET A 1 169 ? -4.053 1.201 17.594 1.00 96.88 169 MET A N 1
ATOM 1375 C CA . MET A 1 169 ? -5.336 1.892 17.756 1.00 96.88 169 MET A CA 1
ATOM 1376 C C . MET A 1 169 ? -6.478 1.158 18.470 1.00 96.88 169 MET A C 1
ATOM 1378 O O . MET A 1 169 ? -6.584 1.065 19.692 1.00 96.88 169 MET A O 1
ATOM 1382 N N . LEU A 1 170 ? -7.334 0.632 17.598 1.00 97.12 170 LEU A N 1
ATOM 1383 C CA . LEU A 1 170 ? -8.578 -0.055 17.891 1.00 97.12 170 LEU A CA 1
ATOM 1384 C C . LEU A 1 170 ? -8.378 -1.349 18.680 1.00 97.12 170 LEU A C 1
ATOM 1386 O O . LEU A 1 170 ? -9.239 -1.699 19.480 1.00 97.12 170 LEU A O 1
ATOM 1390 N N . VAL A 1 171 ? -7.267 -2.066 18.475 1.00 98.00 171 VAL A N 1
ATOM 1391 C CA . VAL A 1 171 ? -6.966 -3.280 19.250 1.00 98.00 171 VAL A CA 1
ATOM 1392 C C . VAL A 1 171 ? -6.802 -2.939 20.731 1.00 98.00 171 VAL A C 1
ATOM 1394 O O . VAL A 1 171 ? -7.407 -3.610 21.563 1.00 98.00 171 VAL A O 1
ATOM 1397 N N . ARG A 1 172 ? -6.067 -1.868 21.066 1.00 96.56 172 ARG A N 1
ATOM 1398 C CA . ARG A 1 172 ? -5.920 -1.421 22.464 1.00 96.56 172 ARG A CA 1
ATOM 1399 C C . ARG A 1 172 ? -7.256 -1.004 23.076 1.00 96.56 172 ARG A C 1
ATOM 1401 O O . ARG A 1 172 ? -7.552 -1.398 24.202 1.00 96.56 172 ARG A O 1
ATOM 1408 N N . ASP A 1 173 ? -8.076 -0.267 22.329 1.00 96.31 173 ASP A N 1
ATOM 1409 C CA . ASP A 1 173 ? -9.406 0.143 22.794 1.00 96.31 173 ASP A CA 1
ATOM 1410 C C . ASP A 1 173 ? -10.310 -1.077 23.049 1.00 96.31 173 ASP A C 1
ATOM 1412 O O . ASP A 1 173 ? -11.025 -1.134 24.051 1.00 96.31 173 ASP A O 1
ATOM 1416 N N . LEU A 1 174 ? -10.257 -2.092 22.179 1.00 96.69 174 LEU A N 1
ATOM 1417 C CA . LEU A 1 174 ? -11.021 -3.330 22.337 1.00 96.69 174 LEU A CA 1
ATOM 1418 C C . LEU A 1 174 ? -10.558 -4.147 23.552 1.00 96.69 174 LEU A C 1
ATOM 1420 O O . LEU A 1 174 ? -11.391 -4.692 24.279 1.00 96.69 174 LEU A O 1
ATOM 1424 N N . GLU A 1 175 ? -9.248 -4.230 23.792 1.00 96.88 175 GLU A N 1
ATOM 1425 C CA . GLU A 1 175 ? -8.682 -4.872 24.984 1.00 96.88 175 GLU A CA 1
ATOM 1426 C C . GLU A 1 175 ? -9.134 -4.160 26.268 1.00 96.88 175 GLU A C 1
ATOM 1428 O O . GLU A 1 175 ? -9.533 -4.819 27.234 1.00 96.88 175 GLU A O 1
ATOM 1433 N N . GLU A 1 176 ? -9.150 -2.822 26.273 1.00 95.56 176 GLU A N 1
ATOM 1434 C CA . GLU A 1 176 ? -9.657 -2.031 27.397 1.00 95.56 176 GLU A CA 1
ATOM 1435 C C . GLU A 1 176 ? -11.150 -2.291 27.640 1.00 95.56 176 GLU A C 1
ATOM 1437 O O . GLU A 1 176 ? -11.553 -2.546 28.778 1.00 95.56 176 GLU A O 1
ATOM 1442 N N . GLN A 1 177 ? -11.969 -2.286 26.585 1.00 94.69 177 GLN A N 1
ATOM 1443 C CA . GLN A 1 177 ? -13.402 -2.583 26.684 1.00 94.69 177 GLN A CA 1
ATOM 1444 C C . GLN A 1 177 ? -13.659 -4.009 27.182 1.00 94.69 177 GLN A C 1
ATOM 1446 O O . GLN A 1 177 ? -14.504 -4.221 28.049 1.00 94.69 177 GLN A O 1
ATOM 1451 N N . THR A 1 178 ? -12.883 -4.984 26.707 1.00 94.00 178 THR A N 1
ATOM 1452 C CA . THR A 1 178 ? -12.970 -6.380 27.164 1.00 94.00 178 THR A CA 1
ATOM 1453 C C . THR A 1 178 ? -12.621 -6.499 28.651 1.00 94.00 178 THR A C 1
ATOM 1455 O O . THR A 1 178 ? -13.295 -7.207 29.401 1.00 94.00 178 THR A O 1
ATOM 1458 N N . SER A 1 179 ? -11.600 -5.768 29.107 1.00 94.69 179 SER A N 1
ATOM 1459 C CA . SER A 1 179 ? -11.222 -5.704 30.522 1.00 94.69 179 SER A CA 1
ATOM 1460 C C . SER A 1 179 ? -12.331 -5.086 31.385 1.00 94.69 179 SER A C 1
ATOM 1462 O O . SER A 1 179 ? -12.677 -5.642 32.430 1.00 94.69 179 SER A O 1
ATOM 1464 N N . LYS A 1 180 ? -12.946 -3.984 30.926 1.00 91.88 180 LYS A N 1
ATOM 1465 C CA . LYS A 1 180 ? -14.094 -3.345 31.596 1.00 91.88 180 LYS A CA 1
ATOM 1466 C C . LYS A 1 180 ? -15.297 -4.282 31.683 1.00 91.88 180 LYS A C 1
ATOM 1468 O O . LYS A 1 180 ? -15.847 -4.441 32.768 1.00 91.88 180 LYS A O 1
ATOM 1473 N N . ALA A 1 181 ? -15.654 -4.948 30.586 1.00 91.75 181 ALA A N 1
ATOM 1474 C CA . ALA A 1 181 ? -16.743 -5.921 30.559 1.00 91.75 181 ALA A CA 1
ATOM 1475 C C . ALA A 1 181 ? -16.502 -7.072 31.552 1.00 91.75 181 ALA A C 1
ATOM 1477 O O . ALA A 1 181 ? -17.379 -7.385 32.350 1.00 91.75 181 ALA A O 1
ATOM 1478 N N . SER A 1 182 ? -15.286 -7.632 31.596 1.00 92.62 182 SER A N 1
ATOM 1479 C CA . SER A 1 182 ? -14.937 -8.680 32.569 1.00 92.62 182 SER A CA 1
ATOM 1480 C C . SER A 1 182 ? -14.993 -8.188 34.023 1.00 92.62 182 SER A C 1
ATOM 1482 O O . SER A 1 182 ? -15.341 -8.946 34.930 1.00 92.62 182 SER A O 1
ATOM 1484 N N . ALA A 1 183 ? -14.641 -6.924 34.279 1.00 88.81 183 ALA A N 1
ATOM 1485 C CA . ALA A 1 183 ? -14.757 -6.331 35.609 1.00 88.81 183 ALA A CA 1
ATOM 1486 C C . ALA A 1 183 ? -16.225 -6.137 36.031 1.00 88.81 183 ALA A C 1
ATOM 1488 O O . ALA A 1 183 ? -16.555 -6.418 37.184 1.00 88.81 183 ALA A O 1
ATOM 1489 N N . LEU A 1 184 ? -17.090 -5.706 35.106 1.00 88.38 184 LEU A N 1
ATOM 1490 C CA . LEU A 1 184 ? -18.534 -5.592 35.327 1.00 88.38 184 LEU A CA 1
ATOM 1491 C C . LEU A 1 184 ? -19.171 -6.960 35.585 1.00 88.38 184 LEU A C 1
ATOM 1493 O O . LEU A 1 184 ? -19.851 -7.117 36.590 1.00 88.38 184 LEU A O 1
ATOM 1497 N N . GLU A 1 185 ? -18.852 -7.976 34.783 1.00 87.19 185 GLU A N 1
ATOM 1498 C CA . GLU A 1 185 ? -19.347 -9.347 34.977 1.00 87.19 185 GLU A CA 1
ATOM 1499 C C . GLU A 1 185 ?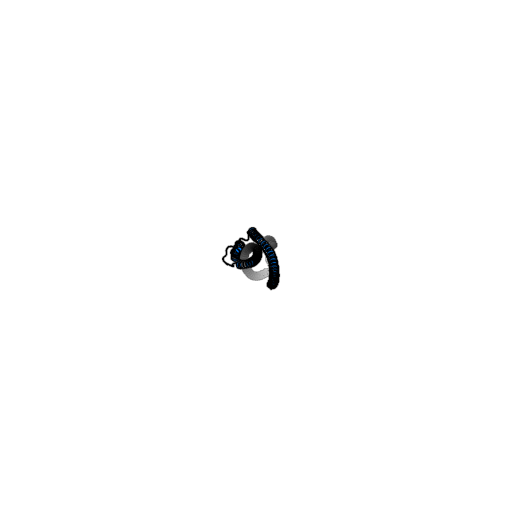 -18.988 -9.899 36.371 1.00 87.19 185 GLU A C 1
ATOM 1501 O O . GLU A 1 185 ? -19.818 -10.490 37.064 1.00 87.19 185 GLU A O 1
ATOM 1506 N N . LYS A 1 186 ? -17.759 -9.643 36.847 1.00 88.19 186 LYS A N 1
ATOM 1507 C CA . LYS A 1 186 ? -17.345 -10.004 38.216 1.00 88.19 186 LYS A CA 1
ATOM 1508 C C . LYS A 1 186 ? -18.120 -9.243 39.290 1.00 88.19 186 LYS A C 1
ATOM 1510 O O . LYS A 1 186 ? -18.374 -9.801 40.359 1.00 88.19 186 LYS A O 1
ATOM 1515 N N . ARG A 1 187 ? -18.440 -7.967 39.051 1.00 83.88 187 ARG A N 1
ATOM 1516 C CA . ARG A 1 187 ? -19.239 -7.153 39.973 1.00 83.88 187 ARG A CA 1
ATOM 1517 C C . ARG A 1 187 ? -20.667 -7.688 40.047 1.00 83.88 187 ARG A C 1
ATOM 1519 O O . ARG A 1 187 ? -21.142 -7.903 41.157 1.00 83.88 187 ARG A O 1
ATOM 1526 N N . ASP A 1 188 ? -21.289 -7.971 38.909 1.00 84.00 188 ASP A N 1
ATOM 1527 C CA . ASP A 1 188 ? -22.630 -8.552 38.823 1.00 84.00 188 ASP A CA 1
ATOM 1528 C C . ASP A 1 188 ? -22.712 -9.895 39.545 1.00 84.00 188 ASP A C 1
ATOM 1530 O O . ASP A 1 188 ? -23.597 -10.094 40.375 1.00 84.00 188 ASP A O 1
ATOM 1534 N N . ALA A 1 189 ? -21.740 -10.787 39.325 1.00 81.62 189 ALA A N 1
ATOM 1535 C CA . ALA A 1 189 ? -21.671 -12.062 40.037 1.00 81.62 189 ALA A CA 1
ATOM 1536 C C . ALA A 1 189 ? -21.615 -11.869 41.564 1.00 81.62 189 ALA A C 1
ATOM 1538 O O . ALA A 1 189 ? -22.324 -12.546 42.309 1.00 81.62 189 ALA A O 1
ATOM 1539 N N . LYS A 1 190 ? -20.816 -10.903 42.040 1.00 84.19 190 LYS A N 1
ATOM 1540 C CA . LYS A 1 190 ? -20.712 -10.577 43.469 1.00 84.19 190 LYS A CA 1
ATOM 1541 C C . LYS A 1 190 ? -22.001 -9.964 44.022 1.00 84.19 190 LYS A C 1
ATOM 1543 O O . LYS A 1 190 ? -22.376 -10.251 45.155 1.00 84.19 190 LYS A O 1
ATOM 1548 N N . ILE A 1 191 ? -22.676 -9.119 43.245 1.00 80.88 191 ILE A N 1
ATOM 1549 C CA . ILE A 1 191 ? -23.967 -8.533 43.620 1.00 80.88 191 ILE A CA 1
ATOM 1550 C C . ILE A 1 191 ? -25.028 -9.636 43.736 1.00 80.88 191 ILE A C 1
ATOM 1552 O O . ILE A 1 191 ? -25.703 -9.708 44.763 1.00 80.88 191 ILE A O 1
ATOM 1556 N N . LYS A 1 192 ? -25.119 -10.544 42.751 1.00 81.62 192 LYS A N 1
ATOM 1557 C CA . LYS A 1 192 ? -26.013 -11.714 42.800 1.00 81.62 192 LYS A CA 1
ATOM 1558 C C . LYS A 1 192 ? -25.752 -12.581 44.038 1.00 81.62 192 LYS A C 1
ATOM 1560 O O . LYS A 1 192 ? -26.701 -12.985 44.709 1.00 81.62 192 LYS A O 1
ATOM 1565 N N . GLU A 1 193 ? -24.486 -12.825 44.385 1.00 82.62 193 GLU A N 1
ATOM 1566 C CA . GLU A 1 193 ? -24.105 -13.571 45.595 1.00 82.62 193 GLU A CA 1
ATOM 1567 C C . GLU A 1 193 ? -24.600 -12.880 46.880 1.00 82.62 193 GLU A C 1
ATOM 1569 O O . GLU A 1 193 ? -25.213 -13.525 47.733 1.00 82.62 193 GLU A O 1
ATOM 1574 N N . VAL A 1 194 ? -24.394 -11.562 47.006 1.00 80.31 194 VAL A N 1
ATOM 1575 C CA . VAL A 1 194 ? -24.844 -10.778 48.172 1.00 80.31 194 VAL A CA 1
ATOM 1576 C C . VAL A 1 194 ? -26.367 -10.790 48.302 1.00 80.31 194 VAL A C 1
ATOM 1578 O O . VAL A 1 194 ? -26.874 -11.025 49.400 1.00 80.31 194 VAL A O 1
ATOM 1581 N N . PHE A 1 195 ? -27.102 -10.578 47.207 1.00 79.81 195 PHE A N 1
ATOM 1582 C CA . PHE A 1 195 ? -28.566 -10.631 47.229 1.00 79.81 195 PHE A CA 1
ATOM 1583 C C . PHE A 1 195 ? -29.084 -12.021 47.592 1.00 79.81 195 PHE A C 1
ATOM 1585 O O . PHE A 1 195 ? -29.986 -12.124 48.418 1.00 79.81 195 PHE A O 1
ATOM 1592 N N . SER A 1 196 ? -28.468 -13.081 47.065 1.00 79.38 196 SER A N 1
ATOM 1593 C CA . SER A 1 196 ? -28.825 -14.463 47.410 1.00 79.38 196 SER A CA 1
ATOM 1594 C C . SER A 1 196 ? -28.622 -14.745 48.905 1.00 79.38 196 SER A C 1
ATOM 1596 O O . SER A 1 196 ? -29.494 -15.316 49.560 1.00 79.38 196 SER A O 1
ATOM 1598 N N . ALA A 1 197 ? -27.499 -14.297 49.482 1.00 80.56 197 ALA A N 1
ATOM 1599 C CA . ALA A 1 197 ? -27.229 -14.438 50.914 1.00 80.56 197 ALA A CA 1
ATOM 1600 C C . ALA A 1 197 ? -28.214 -13.633 51.783 1.00 80.56 197 ALA A C 1
ATOM 1602 O O . ALA A 1 197 ? -28.666 -14.106 52.832 1.00 80.56 197 ALA A O 1
ATOM 1603 N N . PHE A 1 198 ? -28.567 -12.421 51.345 1.00 79.50 198 PHE A N 1
ATOM 1604 C CA . PHE A 1 198 ? -29.535 -11.571 52.032 1.00 79.50 198 PHE A CA 1
ATOM 1605 C C . PHE A 1 198 ? -30.947 -12.171 51.992 1.00 79.50 198 PHE A C 1
ATOM 1607 O O . PHE A 1 198 ? -31.589 -12.270 53.038 1.00 79.50 198 PHE A O 1
ATOM 1614 N N . ALA A 1 199 ? -31.392 -12.657 50.829 1.00 79.19 199 ALA A N 1
ATOM 1615 C CA . ALA A 1 199 ? -32.662 -13.362 50.667 1.00 79.19 199 ALA A CA 1
ATOM 1616 C C . ALA A 1 199 ? -32.750 -14.583 51.588 1.00 79.19 199 ALA A C 1
ATOM 1618 O O . ALA A 1 199 ? -33.711 -14.705 52.340 1.00 79.19 199 ALA A O 1
ATOM 1619 N N . GLY A 1 200 ? -31.714 -15.432 51.616 1.00 80.88 200 GLY A N 1
ATOM 1620 C CA . GLY A 1 200 ? -31.688 -16.603 52.499 1.00 80.88 200 GLY A CA 1
ATOM 1621 C C . GLY A 1 200 ? -31.765 -16.242 53.988 1.00 80.88 200 GLY A C 1
ATOM 1622 O O . GLY A 1 200 ? -32.435 -16.930 54.760 1.00 80.88 200 GLY A O 1
ATOM 1623 N N . THR A 1 201 ? -31.144 -15.127 54.391 1.00 82.00 201 THR A N 1
ATOM 1624 C CA . THR A 1 201 ? -31.245 -14.618 55.770 1.00 82.00 201 THR A CA 1
ATOM 1625 C C . THR A 1 201 ? -32.667 -14.151 56.090 1.00 82.00 201 THR A C 1
ATOM 1627 O O . THR A 1 201 ? -33.194 -14.484 57.149 1.00 82.00 201 THR A O 1
ATOM 1630 N N . MET A 1 202 ? -33.304 -13.403 55.185 1.00 78.31 202 MET A N 1
ATOM 1631 C CA . MET A 1 202 ? -34.679 -12.932 55.384 1.00 78.31 202 MET A CA 1
ATOM 1632 C C . MET A 1 202 ? -35.700 -14.071 55.371 1.00 78.31 202 MET A C 1
ATOM 1634 O O . MET A 1 202 ? -36.625 -14.044 56.174 1.00 78.31 202 MET A O 1
ATOM 1638 N N . LEU A 1 203 ? -35.522 -15.071 54.503 1.00 82.19 203 LEU A N 1
ATOM 1639 C CA . LEU A 1 203 ? -36.373 -16.258 54.458 1.00 82.19 203 LEU A CA 1
ATOM 1640 C C . LEU A 1 203 ? -36.296 -17.038 55.778 1.00 82.19 203 LEU A C 1
ATOM 1642 O O . LEU A 1 203 ? -37.324 -17.378 56.346 1.00 82.19 203 LEU A O 1
ATOM 1646 N N . SER A 1 204 ? -35.088 -17.229 56.320 1.00 83.88 204 SER A N 1
ATOM 1647 C CA . SER A 1 204 ? -34.904 -17.879 57.628 1.00 83.88 204 SER A CA 1
ATOM 1648 C C . SER A 1 204 ? -35.598 -17.109 58.765 1.00 83.88 204 SER A C 1
ATOM 1650 O O . SER A 1 204 ? -36.190 -17.709 59.659 1.00 83.88 204 SER A O 1
ATOM 1652 N N . GLU A 1 205 ? -35.542 -15.772 58.743 1.00 81.94 205 GLU A N 1
ATOM 1653 C CA . GLU A 1 205 ? -36.256 -14.928 59.713 1.00 81.94 205 GLU A CA 1
ATOM 1654 C C . GLU A 1 205 ? -37.781 -15.011 59.529 1.00 81.94 205 GLU A C 1
ATOM 1656 O O . GLU A 1 205 ? -38.516 -15.030 60.514 1.00 81.94 205 GLU A O 1
ATOM 1661 N N . LEU A 1 206 ? -38.267 -15.088 58.285 1.00 81.56 206 LEU A N 1
ATOM 1662 C CA . LEU A 1 206 ? -39.684 -15.304 57.986 1.00 81.56 206 LEU A CA 1
ATOM 1663 C C . LEU A 1 206 ? -40.178 -16.642 58.525 1.00 81.56 206 LEU A C 1
ATOM 1665 O O . LEU A 1 206 ? -41.178 -16.652 59.238 1.00 81.56 206 LEU A O 1
ATOM 1669 N N . GLU A 1 207 ? -39.463 -17.732 58.240 1.00 84.62 207 GLU A N 1
ATOM 1670 C CA . GLU A 1 207 ? -39.766 -19.070 58.760 1.00 84.62 207 GLU A CA 1
ATOM 1671 C C . GLU A 1 207 ? -39.822 -19.058 60.296 1.00 84.62 207 GLU A C 1
ATOM 1673 O O . GLU A 1 207 ? -40.766 -19.574 60.896 1.00 84.62 207 GLU A O 1
ATOM 1678 N N . TYR A 1 208 ? -38.864 -18.386 60.944 1.00 85.00 208 TYR A N 1
ATOM 1679 C CA . TYR A 1 208 ? -38.854 -18.214 62.397 1.00 85.00 208 TYR A CA 1
ATOM 1680 C C . TYR A 1 208 ? -40.070 -17.428 62.919 1.00 85.00 208 TYR A C 1
ATOM 1682 O O . TYR A 1 208 ? -40.682 -17.816 63.919 1.00 85.00 208 TYR A O 1
ATOM 1690 N N . GLN A 1 209 ? -40.449 -16.331 62.253 1.00 79.62 209 GLN A N 1
ATOM 1691 C CA . GLN A 1 209 ? -41.629 -15.546 62.628 1.00 79.62 209 GLN A CA 1
ATOM 1692 C C . GLN A 1 209 ? -42.933 -16.321 62.412 1.00 79.62 209 GLN A C 1
ATOM 1694 O O . GLN A 1 209 ? -43.820 -16.240 63.262 1.00 79.62 209 GLN A O 1
ATOM 1699 N N . GLU A 1 210 ? -43.060 -17.083 61.324 1.00 84.25 210 GLU A N 1
ATOM 1700 C CA . GLU A 1 210 ? -44.213 -17.957 61.081 1.00 84.25 210 GLU A CA 1
ATOM 1701 C C . GLU A 1 210 ? -44.351 -19.019 62.174 1.00 84.25 210 GLU A C 1
ATOM 1703 O O . GLU A 1 210 ? -45.446 -19.210 62.714 1.00 84.25 210 GLU A O 1
ATOM 1708 N N . GLU A 1 211 ? -43.244 -19.660 62.562 1.00 87.31 211 GLU A N 1
ATOM 1709 C CA . GLU A 1 211 ? -43.242 -20.647 63.639 1.00 87.31 211 GLU A CA 1
ATOM 1710 C C . GLU A 1 211 ? -43.652 -20.018 64.980 1.00 87.31 211 GLU A C 1
ATOM 1712 O O . GLU A 1 211 ? -44.526 -20.556 65.665 1.00 87.31 211 GLU A O 1
ATOM 1717 N N . LEU A 1 212 ? -43.122 -18.838 65.324 1.00 80.12 212 LEU A N 1
ATOM 1718 C CA . LEU A 1 212 ? -43.538 -18.074 66.507 1.00 80.12 212 LEU A CA 1
ATOM 1719 C C . LEU A 1 212 ? -45.035 -17.736 66.491 1.00 80.12 212 LEU A C 1
ATOM 1721 O O . LEU A 1 212 ? -45.723 -17.964 67.485 1.00 80.12 212 LEU A O 1
ATOM 1725 N N . ILE A 1 213 ? -45.551 -17.210 65.375 1.00 81.62 213 ILE A N 1
ATOM 1726 C CA . ILE A 1 213 ? -46.969 -16.852 65.228 1.00 81.62 213 ILE A CA 1
ATOM 1727 C C . ILE A 1 213 ? -47.855 -18.094 65.391 1.00 81.62 213 ILE A C 1
ATOM 1729 O O . ILE A 1 213 ? -48.893 -18.011 66.048 1.00 81.62 213 ILE A O 1
ATOM 1733 N N . SER A 1 214 ? -47.437 -19.249 64.859 1.00 85.56 214 SER A N 1
ATOM 1734 C CA . SER A 1 214 ? -48.186 -20.509 64.970 1.00 85.56 214 SER A CA 1
ATOM 1735 C C . SER A 1 214 ? -48.345 -21.008 66.415 1.00 85.56 214 SER A C 1
ATOM 1737 O O . SER A 1 214 ? -49.305 -21.717 66.720 1.00 85.56 214 SER A O 1
ATOM 1739 N N . GLN A 1 215 ? -47.429 -20.619 67.311 1.00 84.00 215 GLN A N 1
ATOM 1740 C CA . GLN A 1 215 ? -47.430 -20.999 68.727 1.00 84.00 215 GLN A CA 1
ATOM 1741 C C . GLN A 1 215 ? -48.185 -20.004 69.630 1.00 84.00 215 GLN A C 1
ATOM 1743 O O . GLN A 1 215 ? -48.476 -20.328 70.783 1.00 84.00 215 GLN A O 1
ATOM 1748 N N . MET A 1 216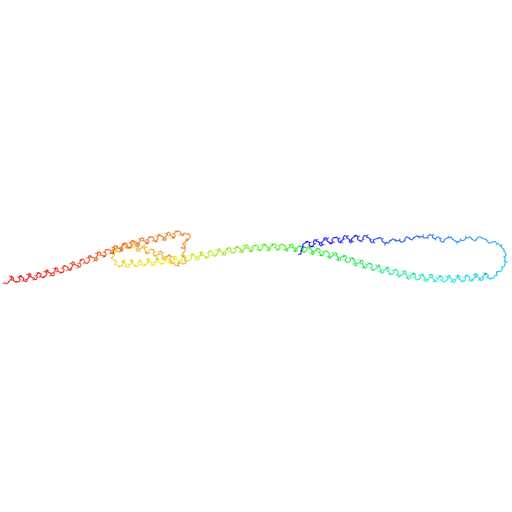 ? -48.509 -18.802 69.142 1.00 80.56 216 MET A N 1
ATOM 1749 C CA . MET A 1 216 ? -49.172 -17.748 69.923 1.00 80.56 216 MET A CA 1
ATOM 1750 C C . MET A 1 216 ? -50.704 -17.840 69.877 1.00 80.56 216 MET A C 1
ATOM 1752 O O . MET A 1 216 ? -51.296 -18.414 68.963 1.00 80.56 216 MET A O 1
ATOM 1756 N N . SER A 1 217 ? -51.379 -17.231 70.863 1.00 78.62 217 SER A N 1
ATOM 1757 C CA . SER A 1 217 ? -52.836 -17.070 70.806 1.00 78.62 217 SER A CA 1
ATOM 1758 C C . SER A 1 217 ? -53.226 -16.091 69.680 1.00 78.62 217 SER A C 1
ATOM 1760 O O . SER A 1 217 ? -52.457 -15.172 69.374 1.00 78.62 217 SER A O 1
ATOM 1762 N N . PRO A 1 218 ? -54.422 -16.220 69.070 1.00 76.81 218 PRO A N 1
ATOM 1763 C CA . PRO A 1 218 ? -54.828 -15.382 67.936 1.00 76.81 218 PRO A CA 1
ATOM 1764 C C . PRO A 1 218 ? -54.816 -13.867 68.205 1.00 76.81 218 PRO A C 1
ATOM 1766 O O . PRO A 1 218 ? -54.740 -13.082 67.259 1.00 76.81 218 PRO A O 1
ATOM 1769 N N . ASP A 1 219 ? -54.920 -13.440 69.469 1.00 75.50 219 ASP A N 1
ATOM 1770 C CA . ASP A 1 219 ? -54.876 -12.019 69.835 1.00 75.50 219 ASP A CA 1
ATOM 1771 C C . ASP A 1 219 ? -53.441 -11.491 70.005 1.00 75.50 219 ASP A C 1
ATOM 1773 O O . ASP A 1 219 ? -53.192 -10.320 69.713 1.00 75.50 219 ASP A O 1
ATOM 1777 N N . ASP A 1 220 ? -52.487 -12.350 70.374 1.00 71.94 220 ASP A N 1
ATOM 1778 C CA . ASP A 1 220 ? -51.091 -11.966 70.626 1.00 71.94 220 ASP A CA 1
ATOM 1779 C C . ASP A 1 220 ? -50.261 -11.877 69.330 1.00 71.94 220 ASP A C 1
ATOM 1781 O O . ASP A 1 220 ? -49.356 -11.048 69.216 1.00 71.94 220 ASP A O 1
ATOM 1785 N N . GLY A 1 221 ? -50.615 -12.651 68.297 1.00 67.25 221 GLY A N 1
ATOM 1786 C CA . GLY A 1 221 ? -49.919 -12.646 66.999 1.00 67.25 221 GLY A CA 1
ATOM 1787 C C . GLY A 1 221 ? -50.070 -11.351 66.180 1.00 67.25 221 GLY A C 1
ATOM 1788 O O . GLY A 1 221 ? -49.289 -11.093 65.262 1.00 67.25 221 GLY A O 1
ATOM 1789 N N . LYS A 1 222 ? -51.036 -10.482 66.518 1.00 75.50 222 LYS A N 1
ATOM 1790 C CA . LYS A 1 222 ? -51.304 -9.225 65.786 1.00 75.50 222 LYS A CA 1
ATOM 1791 C C . LYS A 1 222 ? -50.125 -8.246 65.800 1.00 75.50 222 LYS A C 1
ATOM 1793 O O . LYS A 1 222 ? -50.032 -7.408 64.906 1.00 75.50 222 LYS A O 1
ATOM 1798 N N . PHE A 1 223 ? -49.232 -8.346 66.785 1.00 71.62 223 PHE A N 1
ATOM 1799 C CA . PHE A 1 223 ? -48.066 -7.467 66.901 1.00 71.62 223 PHE A CA 1
ATOM 1800 C C . PHE A 1 223 ? -46.947 -7.793 65.899 1.00 71.62 223 PHE A C 1
ATOM 1802 O O . PHE A 1 223 ? -46.207 -6.884 65.526 1.00 71.62 223 PHE A O 1
ATOM 1809 N N . LEU A 1 224 ? -46.844 -9.046 65.439 1.00 73.62 224 LEU A N 1
ATOM 1810 C CA . LEU A 1 224 ? -45.799 -9.509 64.509 1.00 73.62 224 LEU A CA 1
ATOM 1811 C C . LEU A 1 224 ? -46.239 -9.473 63.035 1.00 73.62 224 LEU A C 1
ATOM 1813 O O . LEU A 1 224 ? -45.408 -9.464 62.130 1.00 73.62 224 LEU A O 1
ATOM 1817 N N . LEU A 1 225 ? -47.545 -9.391 62.771 1.00 75.19 225 LEU A N 1
ATOM 1818 C CA . LEU A 1 225 ? -48.095 -9.387 61.412 1.00 75.19 225 LEU A CA 1
ATOM 1819 C C . LEU A 1 225 ? -47.557 -8.247 60.509 1.00 75.19 225 LEU A C 1
ATOM 1821 O O . LEU A 1 225 ? -47.278 -8.505 59.337 1.00 75.19 225 LEU A O 1
ATOM 1825 N N . PRO A 1 226 ? -47.360 -6.999 60.996 1.00 73.81 226 PRO A N 1
ATOM 1826 C CA . PRO A 1 226 ? -46.810 -5.924 60.166 1.00 73.81 226 PRO A CA 1
ATOM 1827 C C . PRO A 1 226 ? -45.355 -6.161 59.737 1.00 73.81 226 PRO A C 1
ATOM 1829 O O . PRO A 1 226 ? -44.996 -5.839 58.603 1.00 73.81 226 PRO A O 1
ATOM 1832 N N . SER A 1 227 ? -44.515 -6.718 60.619 1.00 71.81 227 SER A N 1
ATOM 1833 C CA . SER A 1 227 ? -43.122 -7.043 60.285 1.00 71.81 227 SER A CA 1
ATOM 1834 C C . SER A 1 227 ? -43.042 -8.234 59.334 1.00 71.81 227 SER A C 1
ATOM 1836 O O . SER A 1 227 ? -42.298 -8.159 58.359 1.00 71.81 227 SER A O 1
ATOM 1838 N N . HIS A 1 228 ? -43.869 -9.260 59.548 1.00 75.81 228 HIS A N 1
ATOM 1839 C CA . HIS A 1 228 ? -43.950 -10.431 58.675 1.00 75.81 228 HIS A CA 1
ATOM 1840 C C . HIS A 1 228 ? -44.358 -10.052 57.239 1.00 75.81 228 HIS A C 1
ATOM 1842 O O . HIS A 1 228 ? -43.634 -10.356 56.297 1.00 75.81 228 HIS A O 1
ATOM 1848 N N . ASN A 1 229 ? -45.433 -9.273 57.057 1.00 76.38 229 ASN A N 1
ATOM 1849 C CA . ASN A 1 229 ? -45.859 -8.818 55.722 1.00 76.38 229 ASN A CA 1
ATOM 1850 C C . ASN A 1 229 ? -44.801 -7.955 55.016 1.00 76.38 229 ASN A C 1
ATOM 1852 O O . ASN A 1 229 ? -44.677 -7.991 53.794 1.00 76.38 229 ASN A O 1
ATOM 1856 N N . THR A 1 230 ? -44.036 -7.168 55.781 1.00 75.75 230 THR A N 1
ATOM 1857 C CA . THR A 1 230 ? -42.939 -6.367 55.221 1.00 75.75 230 THR A CA 1
ATOM 1858 C C . THR A 1 230 ? -41.810 -7.266 54.721 1.00 75.75 230 THR A C 1
ATOM 1860 O O . THR A 1 230 ? -41.264 -7.015 53.651 1.00 75.75 230 THR A O 1
ATOM 1863 N N . LEU A 1 231 ? -41.471 -8.313 55.478 1.00 74.25 231 LEU A N 1
ATOM 1864 C CA . LEU A 1 231 ? -40.453 -9.284 55.089 1.00 74.25 231 LEU A CA 1
ATOM 1865 C C . LEU A 1 231 ? -40.888 -10.114 53.871 1.00 74.25 231 LEU A C 1
ATOM 1867 O O . LEU A 1 231 ? -40.086 -10.254 52.955 1.00 74.25 231 LEU A O 1
ATOM 1871 N N . VAL A 1 232 ? -42.144 -10.578 53.809 1.00 79.56 232 VAL A N 1
ATOM 1872 C CA . VAL A 1 232 ? -42.695 -11.291 52.636 1.00 79.56 232 VAL A CA 1
ATOM 1873 C C . VAL A 1 232 ? -42.544 -10.445 51.374 1.00 79.56 232 VAL A C 1
ATOM 1875 O O . VAL A 1 232 ? -41.966 -10.895 50.392 1.00 79.56 232 VAL A O 1
ATOM 1878 N N . HIS A 1 233 ? -42.969 -9.181 51.425 1.00 77.75 233 HIS A N 1
ATOM 1879 C CA . HIS A 1 233 ? -42.863 -8.273 50.284 1.00 77.75 233 HIS A CA 1
ATOM 1880 C C . HIS A 1 233 ? -41.404 -8.005 49.869 1.00 77.75 233 HIS A C 1
ATOM 1882 O O . HIS A 1 233 ? -41.108 -7.863 48.687 1.00 77.75 233 HIS A O 1
ATOM 1888 N N . LEU A 1 234 ? -40.469 -7.924 50.825 1.00 75.62 234 LEU A N 1
ATOM 1889 C CA . LEU A 1 234 ? -39.041 -7.767 50.518 1.00 75.62 234 LEU A CA 1
ATOM 1890 C C . LEU A 1 234 ? -38.445 -9.022 49.869 1.00 75.62 234 LEU A C 1
ATOM 1892 O O . LEU A 1 234 ? -37.617 -8.889 48.969 1.00 75.62 234 LEU A O 1
ATOM 1896 N N . VAL A 1 235 ? -38.857 -10.216 50.305 1.00 77.19 235 VAL A N 1
ATOM 1897 C CA . VAL A 1 235 ? -38.440 -11.483 49.688 1.00 77.19 235 VAL A CA 1
ATOM 1898 C C . VAL A 1 235 ? -38.984 -11.596 48.268 1.00 77.19 235 VAL A C 1
ATOM 1900 O O . VAL A 1 235 ? -38.193 -11.847 47.368 1.00 77.19 235 VAL A O 1
ATOM 1903 N N . GLU A 1 236 ? -40.267 -11.303 48.033 1.00 80.81 236 GLU A N 1
ATOM 1904 C CA . GLU A 1 236 ? -40.860 -11.314 46.684 1.00 80.81 236 GLU A CA 1
ATOM 1905 C C . GLU A 1 236 ? -40.140 -10.354 45.720 1.00 80.81 236 GLU A C 1
ATOM 1907 O O . GLU A 1 236 ? -39.883 -10.706 44.568 1.00 80.81 236 GLU A O 1
ATOM 1912 N N . ILE A 1 237 ? -39.767 -9.153 46.189 1.00 76.38 237 ILE A N 1
ATOM 1913 C CA . ILE A 1 237 ? -38.988 -8.192 45.391 1.00 76.38 237 ILE A CA 1
ATOM 1914 C C . ILE A 1 237 ? -37.625 -8.777 45.011 1.00 76.38 237 ILE A C 1
ATOM 1916 O O . ILE A 1 237 ? -37.207 -8.666 43.860 1.00 76.38 237 ILE A O 1
ATOM 1920 N N . ILE A 1 238 ? -36.915 -9.380 45.965 1.00 73.50 238 ILE A N 1
ATOM 1921 C CA . ILE A 1 238 ? -35.579 -9.920 45.699 1.00 73.50 238 ILE A CA 1
ATOM 1922 C C . ILE A 1 238 ? -35.652 -11.166 44.820 1.00 73.50 238 ILE A C 1
ATOM 1924 O O . ILE A 1 238 ? -34.837 -11.292 43.913 1.00 73.50 238 ILE A O 1
ATOM 1928 N N . GLU A 1 239 ? -36.643 -12.037 45.013 1.00 76.31 239 GLU A N 1
ATOM 1929 C CA . GLU A 1 239 ? -36.879 -13.176 44.125 1.00 76.31 239 GLU A CA 1
ATOM 1930 C C . GLU A 1 239 ? -37.111 -12.713 42.685 1.00 76.31 239 GLU A C 1
ATOM 1932 O O . GLU A 1 239 ? -36.459 -13.230 41.779 1.00 76.31 239 GLU A O 1
ATOM 1937 N N . GLN A 1 240 ? -37.933 -11.677 42.474 1.00 75.56 240 GLN A N 1
ATOM 1938 C CA . GLN A 1 240 ? -38.117 -11.059 41.155 1.00 75.56 240 GLN A CA 1
ATOM 1939 C C . GLN A 1 240 ? -36.819 -10.483 40.577 1.00 75.56 240 GLN A C 1
ATOM 1941 O O . GLN A 1 240 ? -36.614 -10.552 39.370 1.00 75.56 240 GLN A O 1
ATOM 1946 N N . TRP A 1 241 ? -35.936 -9.923 41.407 1.00 69.38 241 TRP A N 1
ATOM 1947 C CA . TRP A 1 241 ? -34.644 -9.390 40.955 1.00 69.38 241 TRP A CA 1
ATOM 1948 C C . TRP A 1 241 ? -33.612 -10.475 40.637 1.00 69.38 241 TRP A C 1
ATOM 1950 O O . TRP A 1 241 ? -32.702 -10.240 39.846 1.00 69.38 241 TRP A O 1
ATOM 1960 N N . THR A 1 242 ? -33.718 -11.641 41.275 1.00 68.25 242 THR A N 1
ATOM 1961 C CA . THR A 1 242 ? -32.786 -12.765 41.090 1.00 68.25 242 THR A CA 1
ATOM 1962 C C . THR A 1 242 ? -33.273 -13.821 40.106 1.00 68.25 242 THR A C 1
ATOM 1964 O O . THR A 1 242 ? -32.489 -14.694 39.738 1.00 68.25 242 THR A O 1
ATOM 1967 N N . ALA A 1 243 ? -34.538 -13.769 39.686 1.00 72.75 243 ALA A N 1
ATOM 1968 C CA . ALA A 1 243 ? -35.051 -14.640 38.644 1.00 72.75 243 ALA A CA 1
ATOM 1969 C C . ALA A 1 243 ? -34.270 -14.370 37.349 1.00 72.75 243 ALA A C 1
ATOM 1971 O O . ALA A 1 243 ? -34.294 -13.257 36.827 1.00 72.75 243 ALA A O 1
ATOM 1972 N N . ASP A 1 244 ? -33.553 -15.386 36.857 1.00 58.03 244 ASP A N 1
ATOM 1973 C CA . ASP A 1 244 ? -32.814 -15.367 35.587 1.00 58.03 244 ASP A CA 1
ATOM 1974 C C . ASP A 1 244 ? -33.794 -15.368 34.390 1.00 58.03 244 ASP A C 1
ATOM 1976 O O . ASP A 1 244 ? -33.738 -16.235 33.518 1.00 58.03 244 ASP A O 1
ATOM 1980 N N . ASP A 1 245 ? -34.735 -14.424 34.349 1.00 59.97 245 ASP A N 1
ATOM 1981 C CA . ASP A 1 245 ? -35.516 -14.179 33.143 1.00 59.97 245 ASP A CA 1
ATOM 1982 C C . ASP A 1 245 ? -34.595 -13.493 32.130 1.00 59.97 245 ASP A C 1
ATOM 1984 O O . ASP A 1 245 ? -34.223 -12.327 32.281 1.00 59.97 245 ASP A O 1
ATOM 1988 N N . GLU A 1 246 ? -34.244 -14.234 31.076 1.00 58.91 246 GLU A N 1
ATOM 1989 C CA . GLU A 1 246 ? -33.478 -13.757 29.913 1.00 58.91 246 GLU A CA 1
ATOM 1990 C C . GLU A 1 246 ? -34.114 -12.517 29.239 1.00 58.91 246 GLU A C 1
ATOM 1992 O O . GLU A 1 246 ? -33.441 -11.831 28.474 1.00 58.91 246 GLU A O 1
ATOM 1997 N N . ASP A 1 247 ? -35.377 -12.202 29.561 1.00 52.66 247 ASP A N 1
ATOM 1998 C CA . ASP A 1 247 ? -36.176 -11.099 29.011 1.00 52.66 247 ASP A CA 1
ATOM 1999 C C . ASP A 1 247 ? -36.399 -9.921 29.988 1.00 52.66 247 ASP A C 1
ATOM 2001 O O . ASP A 1 247 ? -37.144 -8.986 29.674 1.00 52.66 247 ASP A O 1
ATOM 2005 N N . SER A 1 248 ? -35.786 -9.927 31.178 1.00 52.72 248 SER A N 1
ATOM 2006 C CA . SER A 1 248 ? -35.885 -8.796 32.109 1.00 52.72 248 SER A CA 1
ATOM 2007 C C . SER A 1 248 ? -35.035 -7.621 31.613 1.00 52.72 248 SER A C 1
ATOM 2009 O O . SER A 1 248 ? -33.900 -7.413 32.033 1.00 52.72 248 SER A O 1
ATOM 2011 N N . ASP A 1 249 ? -35.618 -6.803 30.733 1.00 48.06 249 ASP A N 1
ATOM 2012 C CA . ASP A 1 249 ? -35.082 -5.519 30.237 1.00 48.06 249 ASP A CA 1
ATOM 2013 C C . ASP A 1 249 ? -34.952 -4.452 31.352 1.00 48.06 249 ASP A C 1
ATOM 2015 O O . ASP A 1 249 ? -34.661 -3.284 31.111 1.00 48.06 249 ASP A O 1
ATOM 2019 N N . MET A 1 250 ? -35.139 -4.851 32.614 1.00 47.00 250 MET A N 1
ATOM 2020 C CA . MET A 1 250 ? -34.780 -4.086 33.806 1.00 47.00 250 MET A CA 1
ATOM 2021 C C . MET A 1 250 ? -33.271 -4.229 34.070 1.00 47.00 250 MET A C 1
ATOM 2023 O O . MET A 1 250 ? -32.839 -4.494 35.192 1.00 47.00 250 MET A O 1
ATOM 2027 N N . MET A 1 251 ? -32.454 -4.056 33.028 1.00 48.50 251 MET A N 1
ATOM 2028 C CA . MET A 1 251 ? -31.045 -3.725 33.195 1.00 48.50 251 MET A CA 1
ATOM 2029 C C . MET A 1 251 ? -31.027 -2.367 33.885 1.00 48.50 251 MET A C 1
ATOM 2031 O O . MET A 1 251 ? -31.340 -1.344 33.279 1.00 48.50 251 MET A O 1
ATOM 2035 N N . PHE A 1 252 ? -30.735 -2.362 35.186 1.00 51.62 252 PHE A N 1
ATOM 2036 C CA . PHE A 1 252 ? -30.367 -1.135 35.872 1.00 51.62 252 PHE A CA 1
ATOM 2037 C C . PHE A 1 252 ? -29.295 -0.461 35.018 1.00 51.62 252 PHE A C 1
ATOM 2039 O O . PHE A 1 252 ? -28.264 -1.076 34.742 1.00 51.62 252 PHE A O 1
ATOM 2046 N N . ASP A 1 253 ? -29.537 0.777 34.587 1.00 50.12 253 ASP A N 1
ATOM 2047 C CA . ASP A 1 253 ? -28.479 1.616 34.038 1.00 50.12 253 ASP A CA 1
ATOM 2048 C C . ASP A 1 253 ? -27.447 1.795 35.159 1.00 50.12 253 ASP A C 1
ATOM 2050 O O . ASP A 1 253 ? -27.557 2.661 36.026 1.00 50.12 253 ASP A O 1
ATOM 2054 N N . LEU A 1 254 ? -26.450 0.910 35.181 1.00 48.84 254 LEU A N 1
ATOM 2055 C CA . LEU A 1 254 ? -25.360 0.897 36.157 1.00 48.84 254 LEU A CA 1
ATOM 2056 C C . LEU A 1 254 ? -24.482 2.155 36.051 1.00 48.84 254 LEU A C 1
ATOM 2058 O O . LEU A 1 254 ? -23.611 2.360 36.895 1.00 48.84 254 LEU A O 1
ATOM 2062 N N . GLU A 1 255 ? -24.713 3.008 35.046 1.00 53.00 255 GLU A N 1
ATOM 2063 C CA . GLU A 1 255 ? -24.149 4.359 34.986 1.00 53.00 255 GLU A CA 1
ATOM 2064 C C . GLU A 1 255 ? -24.646 5.251 36.140 1.00 53.00 255 GLU A C 1
ATOM 2066 O O . GLU A 1 255 ? -23.905 6.130 36.581 1.00 53.00 255 GLU A O 1
ATOM 2071 N N . ASP A 1 256 ? -25.817 4.968 36.726 1.00 53.06 256 ASP A N 1
ATOM 2072 C CA . ASP A 1 256 ? -26.3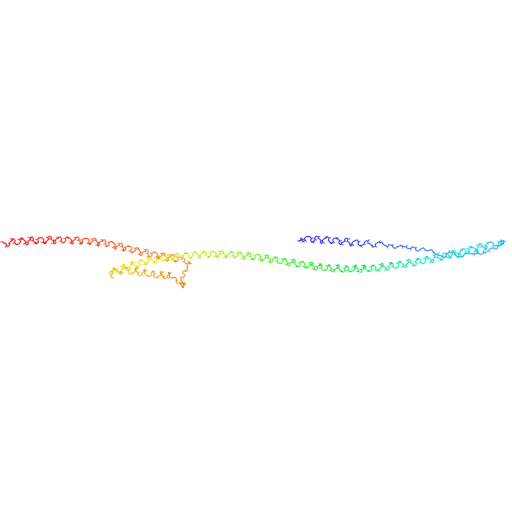25 5.621 37.942 1.00 53.06 256 ASP A CA 1
ATOM 2073 C C . ASP A 1 256 ? -25.906 4.860 39.223 1.00 53.06 256 ASP A C 1
ATOM 2075 O O . ASP A 1 256 ? -26.694 4.587 40.135 1.00 53.06 256 ASP A O 1
ATOM 2079 N N . GLU A 1 257 ? -24.604 4.573 39.336 1.00 54.12 257 GLU A N 1
ATOM 2080 C CA . GLU A 1 257 ? -23.943 4.002 40.523 1.00 54.12 257 GLU A CA 1
ATOM 2081 C C . GLU A 1 257 ? -24.361 4.637 41.881 1.00 54.12 257 GLU A C 1
ATOM 2083 O O . GLU A 1 257 ? -24.525 3.890 42.853 1.00 54.12 257 GLU A O 1
ATOM 2088 N N . PRO A 1 258 ? -24.640 5.959 41.992 1.00 62.12 258 PRO A N 1
ATOM 2089 C CA . PRO A 1 258 ? -25.074 6.567 43.252 1.00 62.12 258 PRO A CA 1
ATOM 2090 C C . PRO A 1 258 ? -26.452 6.094 43.732 1.00 62.12 258 PRO A C 1
ATOM 2092 O O . PRO A 1 258 ? -26.692 6.035 44.938 1.00 62.12 258 PRO A O 1
ATOM 2095 N N . GLN A 1 259 ? -27.372 5.776 42.815 1.00 59.59 259 GLN A N 1
ATOM 2096 C CA . GLN A 1 259 ? -28.748 5.421 43.177 1.00 59.59 259 GLN A CA 1
ATOM 2097 C C . GLN A 1 259 ? -28.819 4.016 43.775 1.00 59.59 259 GLN A C 1
ATOM 2099 O O . GLN A 1 259 ? -29.525 3.797 44.760 1.00 59.59 259 GLN A O 1
ATOM 2104 N N . PHE A 1 260 ? -28.042 3.080 43.224 1.00 60.41 260 PHE A N 1
ATOM 2105 C CA . PHE A 1 260 ? -27.945 1.725 43.761 1.00 60.41 260 PHE A CA 1
ATOM 2106 C C . PHE A 1 260 ? -27.317 1.722 45.156 1.00 60.41 260 PHE A C 1
ATOM 2108 O O . PHE A 1 260 ? -27.841 1.094 46.076 1.00 60.41 260 PHE A O 1
ATOM 2115 N N . GLU A 1 261 ? -26.222 2.464 45.342 1.00 67.25 261 GLU A N 1
ATOM 2116 C CA . GLU A 1 261 ? -25.550 2.551 46.638 1.00 67.25 261 GLU A CA 1
ATOM 2117 C C . GLU A 1 261 ? -26.460 3.201 47.692 1.00 67.25 261 GLU A C 1
ATOM 2119 O O . GLU A 1 261 ? -26.521 2.746 48.837 1.00 67.25 261 GLU A O 1
ATOM 2124 N N . GLN A 1 262 ? -27.264 4.189 47.295 1.00 72.12 262 GLN A N 1
ATOM 2125 C CA . GLN A 1 262 ? -28.265 4.811 48.158 1.00 72.12 262 GLN A CA 1
ATOM 2126 C C . GLN A 1 262 ? -29.402 3.848 48.535 1.00 72.12 262 GLN A C 1
ATOM 2128 O O . GLN A 1 262 ? -29.731 3.744 49.719 1.00 72.12 262 GLN A O 1
ATOM 2133 N N . LEU A 1 263 ? -29.955 3.105 47.570 1.00 66.56 263 LEU A N 1
ATOM 2134 C CA . LEU A 1 263 ? -30.981 2.082 47.810 1.00 66.56 263 LEU A CA 1
ATOM 2135 C C . LEU A 1 263 ? -30.472 0.980 48.738 1.00 66.56 263 LEU A C 1
ATOM 2137 O O . LEU A 1 263 ? -31.141 0.644 49.712 1.00 66.56 263 LEU A O 1
ATOM 2141 N N . TYR A 1 264 ? -29.269 0.464 48.482 1.00 65.31 264 TYR A N 1
ATOM 2142 C CA . TYR A 1 264 ? -28.632 -0.543 49.326 1.00 65.31 264 TYR A CA 1
ATOM 2143 C C . TYR A 1 264 ? -28.444 -0.028 50.756 1.00 65.31 264 TYR A C 1
ATOM 2145 O O . TYR A 1 264 ? -28.799 -0.709 51.718 1.00 65.31 264 TYR A O 1
ATOM 2153 N N . THR A 1 265 ? -27.953 1.205 50.907 1.00 73.19 265 THR A N 1
ATOM 2154 C CA . THR A 1 265 ? -27.756 1.832 52.222 1.00 73.19 265 THR A CA 1
ATOM 2155 C C . THR A 1 265 ? -29.081 2.019 52.964 1.00 73.19 265 THR A C 1
ATOM 2157 O O . THR A 1 265 ? -29.157 1.773 54.170 1.00 73.19 265 THR A O 1
ATOM 2160 N N . GLU A 1 266 ? -30.144 2.413 52.262 1.00 75.12 266 GLU A N 1
ATOM 2161 C CA . GLU A 1 266 ? -31.474 2.564 52.849 1.00 75.12 266 GLU A CA 1
ATOM 2162 C C . GLU A 1 266 ? -32.066 1.215 53.283 1.00 75.12 266 GLU A C 1
ATOM 2164 O O . GLU A 1 266 ? -32.591 1.104 54.395 1.00 75.12 266 GLU A O 1
ATOM 2169 N N . LEU A 1 267 ? -31.929 0.175 52.458 1.00 70.69 267 LEU A N 1
ATOM 2170 C CA . LEU A 1 267 ? -32.423 -1.170 52.758 1.00 70.69 267 LEU A CA 1
ATOM 2171 C C . LEU A 1 267 ? -31.700 -1.766 53.975 1.00 70.69 267 LEU A C 1
ATOM 2173 O O . LEU A 1 267 ? -32.347 -2.259 54.903 1.00 70.69 267 LEU A O 1
ATOM 2177 N N . LEU A 1 268 ? -30.371 -1.620 54.028 1.00 72.88 268 LEU A N 1
ATOM 2178 C CA . LEU A 1 268 ? -29.550 -2.046 55.164 1.00 72.88 268 LEU A CA 1
ATOM 2179 C C . LEU A 1 268 ? -29.929 -1.297 56.450 1.00 72.88 268 LEU A C 1
ATOM 2181 O O . LEU A 1 268 ? -29.999 -1.889 57.528 1.00 72.88 268 LEU A O 1
ATOM 2185 N N . SER A 1 269 ? -30.190 0.009 56.341 1.00 75.00 269 SER A N 1
ATOM 2186 C CA . SER A 1 269 ? -30.623 0.847 57.461 1.00 75.00 269 SER A CA 1
ATOM 2187 C C . SER A 1 269 ? -31.971 0.384 58.019 1.00 75.00 269 SER A C 1
ATOM 2189 O O . SER A 1 269 ? -32.092 0.147 59.223 1.00 75.00 269 SER A O 1
ATOM 2191 N N . ARG A 1 270 ? -32.965 0.155 57.146 1.00 74.31 270 ARG A N 1
ATOM 2192 C CA . ARG A 1 270 ? -34.293 -0.340 57.545 1.00 74.31 270 ARG A CA 1
ATOM 2193 C C . ARG A 1 270 ? -34.219 -1.721 58.193 1.00 74.31 270 ARG A C 1
ATOM 2195 O O . ARG A 1 270 ? -34.876 -1.947 59.210 1.00 74.31 270 ARG A O 1
ATOM 2202 N N . PHE A 1 271 ? -33.406 -2.624 57.646 1.00 71.56 271 PHE A N 1
ATOM 2203 C CA . PHE A 1 271 ? -33.204 -3.953 58.222 1.00 71.56 271 PHE A CA 1
ATOM 2204 C C . PHE A 1 271 ? -32.575 -3.875 59.618 1.00 71.56 271 PHE A C 1
ATOM 2206 O O . PHE A 1 271 ? -33.087 -4.474 60.564 1.00 71.56 271 PHE A O 1
ATOM 2213 N N . ASN A 1 272 ? -31.516 -3.077 59.783 1.00 72.38 272 ASN A N 1
ATOM 2214 C CA . ASN A 1 272 ? -30.874 -2.876 61.083 1.00 72.38 272 ASN A CA 1
ATOM 2215 C C . ASN A 1 272 ? -31.835 -2.271 62.115 1.00 72.38 272 ASN A C 1
ATOM 2217 O O . ASN A 1 272 ? -31.844 -2.691 63.273 1.00 72.38 272 ASN A O 1
ATOM 2221 N N . GLU A 1 273 ? -32.672 -1.315 61.705 1.00 76.25 273 GLU A N 1
ATOM 2222 C CA . GLU A 1 273 ? -33.677 -0.720 62.585 1.00 76.25 273 GLU A CA 1
ATOM 2223 C C . GLU A 1 273 ? -34.704 -1.761 63.056 1.00 76.25 273 GLU A C 1
ATOM 2225 O O . GLU A 1 273 ? -35.010 -1.833 64.250 1.00 76.25 273 GLU A O 1
ATOM 2230 N N . GLN A 1 274 ? -35.211 -2.597 62.145 1.00 72.94 274 GLN A N 1
ATOM 2231 C CA . GLN A 1 274 ? -36.160 -3.658 62.489 1.00 72.94 274 GLN A CA 1
ATOM 2232 C C . GLN A 1 274 ? -35.521 -4.745 63.357 1.00 72.94 274 GLN A C 1
ATOM 2234 O O . GLN A 1 274 ? -36.095 -5.118 64.379 1.00 72.94 274 GLN A O 1
ATOM 2239 N N . SER A 1 275 ? -34.301 -5.181 63.038 1.00 69.56 275 SER A N 1
ATOM 2240 C CA . SER A 1 275 ? -33.557 -6.147 63.856 1.00 69.56 275 SER A CA 1
ATOM 2241 C C . SER A 1 275 ? -33.353 -5.641 65.289 1.00 69.56 275 SER A C 1
ATOM 2243 O O . SER A 1 275 ? -33.551 -6.381 66.255 1.00 69.56 275 SER A O 1
ATOM 2245 N N . CYS A 1 276 ? -33.036 -4.352 65.460 1.00 70.94 276 CYS A N 1
ATOM 2246 C CA . CYS A 1 276 ? -32.956 -3.723 66.778 1.00 70.94 276 CYS A CA 1
ATOM 2247 C C . CYS A 1 276 ? -34.301 -3.747 67.518 1.00 70.94 276 CYS A C 1
ATOM 2249 O O . CYS A 1 276 ? -34.331 -4.064 68.708 1.00 70.94 276 CYS A O 1
ATOM 2251 N N . LYS A 1 277 ? -35.416 -3.449 66.836 1.00 74.31 277 LYS A N 1
ATOM 2252 C CA . LYS A 1 277 ? -36.760 -3.510 67.439 1.00 74.31 277 LYS A CA 1
ATOM 2253 C C . LYS A 1 277 ? -37.099 -4.924 67.911 1.00 74.31 277 LYS A C 1
ATOM 2255 O O . LYS A 1 277 ? -37.539 -5.076 69.050 1.00 74.31 277 LYS A O 1
ATOM 2260 N N . VAL A 1 278 ? -36.828 -5.935 67.086 1.00 69.75 278 VAL A N 1
ATOM 2261 C CA . VAL A 1 278 ? -37.042 -7.350 67.427 1.00 69.75 278 VAL A CA 1
ATOM 2262 C C . VAL A 1 278 ? -36.171 -7.762 68.616 1.00 69.75 278 VAL A C 1
ATOM 2264 O O . VAL A 1 278 ? -36.690 -8.316 69.580 1.00 69.75 278 VAL A O 1
ATOM 2267 N N . LYS A 1 279 ? -34.877 -7.404 68.638 1.00 74.25 279 LYS A N 1
ATOM 2268 C CA . LYS A 1 279 ? -33.992 -7.676 69.790 1.00 74.25 279 LYS A CA 1
ATOM 2269 C C . LYS A 1 279 ? -34.497 -7.056 71.090 1.00 74.25 279 L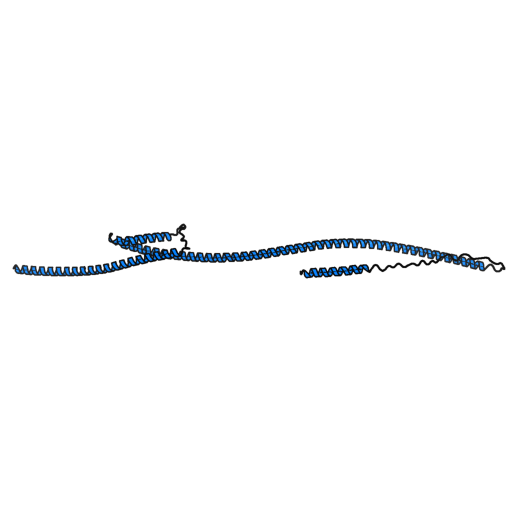YS A C 1
ATOM 2271 O O . LYS A 1 279 ? -34.471 -7.711 72.128 1.00 74.25 279 LYS A O 1
ATOM 2276 N N . ILE A 1 280 ? -34.967 -5.810 71.046 1.00 79.00 280 ILE A N 1
ATOM 2277 C CA . ILE A 1 280 ? -35.524 -5.135 72.226 1.00 79.00 280 ILE A CA 1
ATOM 2278 C C . ILE A 1 280 ? -36.795 -5.847 72.706 1.00 79.00 280 ILE A C 1
ATOM 2280 O O . ILE A 1 280 ? -37.003 -5.979 73.910 1.00 79.00 280 ILE A O 1
ATOM 2284 N N . GLN A 1 281 ? -37.652 -6.303 71.790 1.00 75.31 281 GLN A N 1
ATOM 2285 C CA . GLN A 1 281 ? -38.843 -7.072 72.154 1.00 75.31 281 GLN A CA 1
ATOM 2286 C C . GLN A 1 281 ? -38.486 -8.440 72.742 1.00 75.31 281 GLN A C 1
ATOM 2288 O O . GLN A 1 281 ? -39.052 -8.809 73.767 1.00 75.31 281 GLN A O 1
ATOM 2293 N N . ALA A 1 282 ? -37.509 -9.144 72.165 1.00 68.88 282 ALA A N 1
ATOM 2294 C CA . ALA A 1 282 ? -37.013 -10.413 72.689 1.00 68.88 282 ALA A CA 1
ATOM 2295 C C . ALA A 1 282 ? -36.460 -10.264 74.117 1.00 68.88 282 ALA A C 1
ATOM 2297 O O . ALA A 1 282 ? -36.805 -11.057 74.985 1.00 68.88 282 ALA A O 1
ATOM 2298 N N . MET A 1 283 ? -35.688 -9.204 74.392 1.00 80.19 283 MET A N 1
ATOM 2299 C CA . MET A 1 283 ? -35.213 -8.892 75.750 1.00 80.19 283 MET A CA 1
ATOM 2300 C C . MET A 1 283 ? -36.367 -8.653 76.730 1.00 80.19 283 MET A C 1
ATOM 2302 O O . MET A 1 283 ? -36.361 -9.193 77.829 1.00 80.19 283 MET A O 1
ATOM 2306 N N . LYS A 1 284 ? -37.394 -7.892 76.325 1.00 85.69 284 LYS A N 1
ATOM 2307 C CA . LYS A 1 284 ? -38.579 -7.663 77.171 1.00 85.69 284 LYS A CA 1
ATOM 2308 C C . LYS A 1 284 ? -39.343 -8.952 77.469 1.00 85.69 284 LYS A C 1
ATOM 2310 O O . LYS A 1 284 ? -39.848 -9.105 78.576 1.00 85.69 284 LYS A O 1
ATOM 2315 N N . LEU A 1 285 ? -39.454 -9.847 76.489 1.00 79.44 285 LEU A N 1
ATOM 2316 C CA . LEU A 1 285 ? -40.089 -11.152 76.672 1.00 79.44 285 LEU A CA 1
ATOM 2317 C C . LEU A 1 285 ? -39.285 -12.042 77.626 1.00 79.44 285 LEU A C 1
ATOM 2319 O O . LEU A 1 285 ? -39.885 -12.720 78.454 1.00 79.44 285 LEU A O 1
ATOM 2323 N N . ASP A 1 286 ? -37.953 -12.010 77.553 1.00 82.94 286 ASP A N 1
ATOM 2324 C CA . ASP A 1 286 ? -37.081 -12.767 78.460 1.00 82.94 286 ASP A CA 1
ATOM 2325 C C . ASP A 1 286 ? -37.190 -12.260 79.910 1.00 82.94 286 ASP A C 1
ATOM 2327 O O . ASP A 1 286 ? -37.368 -13.051 80.838 1.00 82.94 286 ASP A O 1
ATOM 2331 N N . ASP A 1 287 ? -37.228 -10.936 80.101 1.00 85.50 287 ASP A N 1
ATOM 2332 C CA . ASP A 1 287 ? -37.484 -10.317 81.408 1.00 85.50 287 ASP A CA 1
ATOM 2333 C C . ASP A 1 287 ? -38.858 -10.728 81.968 1.00 85.50 287 ASP A C 1
ATOM 2335 O O . ASP A 1 287 ? -38.983 -11.112 83.134 1.00 85.50 287 ASP A O 1
ATOM 2339 N N . GLN A 1 288 ? -39.905 -10.684 81.136 1.00 85.81 288 GLN A N 1
ATOM 2340 C CA . GLN A 1 288 ? -41.253 -11.105 81.532 1.00 85.81 288 GLN A CA 1
ATOM 2341 C C . GLN A 1 288 ? -41.308 -12.590 81.891 1.00 85.81 288 GLN A C 1
ATOM 2343 O O . GLN A 1 288 ? -41.949 -12.958 82.876 1.00 85.81 288 GLN A O 1
ATOM 2348 N N . LYS A 1 289 ? -40.627 -13.441 81.122 1.00 87.44 289 LYS A N 1
ATOM 2349 C CA . LYS A 1 289 ? -40.528 -14.874 81.395 1.00 87.44 289 LYS A CA 1
ATOM 2350 C C . LYS A 1 289 ? -39.855 -15.133 82.741 1.00 87.44 289 LYS A C 1
ATOM 2352 O O . LYS A 1 289 ? -40.402 -15.882 83.543 1.00 87.44 289 LYS A O 1
ATOM 2357 N N . SER A 1 290 ? -38.742 -14.454 83.017 1.00 87.62 290 SER A N 1
ATOM 2358 C CA . SER A 1 290 ? -38.047 -14.525 84.308 1.00 87.62 290 SER A CA 1
ATOM 2359 C C . SER A 1 290 ? -38.975 -14.158 85.475 1.00 87.62 290 SER A C 1
ATOM 2361 O O . SER A 1 290 ? -39.060 -14.891 86.461 1.00 87.62 290 SER A O 1
ATOM 2363 N N . MET A 1 291 ? -39.768 -13.088 85.332 1.00 86.88 291 MET A N 1
ATOM 2364 C CA . MET A 1 291 ? -40.761 -12.702 86.343 1.00 86.88 291 MET A CA 1
ATOM 2365 C C . MET A 1 291 ? -41.863 -13.753 86.540 1.00 86.88 291 MET A C 1
ATOM 2367 O O . MET A 1 291 ? -42.287 -13.991 87.670 1.00 86.88 291 MET A O 1
ATOM 2371 N N . ILE A 1 292 ? -42.351 -14.372 85.461 1.00 86.75 292 ILE A N 1
ATOM 2372 C CA . ILE A 1 292 ? -43.369 -15.430 85.532 1.00 86.75 292 ILE A CA 1
ATOM 2373 C C . ILE A 1 292 ? -42.805 -16.671 86.228 1.00 86.75 292 ILE A C 1
ATOM 2375 O O . ILE A 1 292 ? -43.480 -17.247 87.080 1.00 86.75 292 ILE A O 1
ATOM 2379 N N . ASP A 1 293 ? -41.573 -17.068 85.914 1.00 88.56 293 ASP A N 1
ATOM 2380 C CA . ASP A 1 293 ? -40.905 -18.199 86.560 1.00 88.56 293 ASP A CA 1
ATOM 2381 C C . ASP A 1 293 ? -40.729 -17.950 88.070 1.00 88.56 293 ASP A C 1
ATOM 2383 O O . ASP A 1 293 ? -40.984 -18.839 88.889 1.00 88.56 293 ASP A O 1
ATOM 2387 N N . GLU A 1 294 ? -40.394 -16.717 88.457 1.00 91.75 294 GLU A N 1
ATOM 2388 C CA . GLU A 1 294 ? -40.288 -16.298 89.858 1.00 91.75 294 GLU A CA 1
ATOM 2389 C C . GLU A 1 294 ? -41.655 -16.312 90.572 1.00 91.75 294 GLU A C 1
ATOM 2391 O O . GLU A 1 294 ? -41.780 -16.843 91.681 1.00 91.75 294 GLU A O 1
ATOM 2396 N N . GLN A 1 295 ? -42.714 -15.820 89.916 1.00 91.06 295 GLN A N 1
ATOM 2397 C CA . GLN A 1 295 ? -44.090 -15.896 90.426 1.00 91.06 295 GLN A CA 1
ATOM 2398 C C . GLN A 1 295 ? -44.572 -17.342 90.583 1.00 91.06 295 GLN A C 1
ATOM 2400 O O . GLN A 1 295 ? -45.162 -17.683 91.608 1.00 91.06 295 GLN A O 1
ATOM 2405 N N . ASN A 1 296 ? -44.303 -18.205 89.602 1.00 89.19 296 ASN A N 1
ATOM 2406 C CA . ASN A 1 296 ? -44.658 -19.622 89.648 1.00 89.19 296 ASN A CA 1
ATOM 2407 C C . ASN A 1 296 ? -43.940 -20.343 90.794 1.00 89.19 296 ASN A C 1
ATOM 2409 O O . ASN A 1 296 ? -44.557 -21.144 91.499 1.00 89.19 296 ASN A O 1
ATOM 2413 N N . SER A 1 297 ? -42.665 -20.017 91.026 1.00 92.06 297 SER A N 1
ATOM 2414 C CA . SER A 1 297 ? -41.902 -20.516 92.173 1.00 92.06 297 SER A CA 1
ATOM 2415 C C . SER A 1 297 ? -42.553 -20.108 93.504 1.00 92.06 297 SER A C 1
ATOM 2417 O O . SER A 1 297 ? -42.797 -20.955 94.369 1.00 92.06 297 SER A O 1
ATOM 2419 N N . ALA A 1 298 ? -42.948 -18.836 93.641 1.00 91.06 298 ALA A N 1
ATOM 2420 C CA . ALA A 1 298 ? -43.630 -18.335 94.836 1.00 91.06 298 ALA A CA 1
ATOM 2421 C C . ALA A 1 298 ? -45.013 -18.981 95.057 1.00 91.06 298 ALA A C 1
ATOM 2423 O O . ALA A 1 298 ? -45.369 -19.320 96.188 1.00 91.06 298 ALA A O 1
ATOM 2424 N N . ILE A 1 299 ? -45.795 -19.192 93.990 1.00 91.44 299 ILE A N 1
ATOM 2425 C CA . ILE A 1 299 ? -47.087 -19.896 94.056 1.00 91.44 299 ILE A CA 1
ATOM 2426 C C . ILE A 1 299 ? -46.883 -21.329 94.552 1.00 91.44 299 ILE A C 1
ATOM 2428 O O . ILE A 1 299 ? -47.587 -21.768 95.463 1.00 91.44 299 ILE A O 1
ATOM 2432 N N . PHE A 1 300 ? -45.898 -22.043 94.006 1.00 92.38 300 PHE A N 1
ATOM 2433 C CA . PHE A 1 300 ? -45.585 -23.410 94.415 1.00 92.38 300 PHE A CA 1
ATOM 2434 C C . PHE A 1 300 ? -45.192 -23.499 95.902 1.00 92.38 300 PHE A C 1
ATOM 2436 O O . PHE A 1 300 ? -45.608 -24.419 96.620 1.00 92.38 300 PHE A O 1
ATOM 2443 N N . GLU A 1 301 ? -44.436 -22.519 96.401 1.00 94.19 301 GLU A N 1
ATOM 2444 C CA . GLU A 1 301 ? -44.079 -22.428 97.817 1.00 94.19 301 GLU A CA 1
ATOM 2445 C C . GLU A 1 301 ? -45.309 -22.167 98.705 1.00 94.19 301 GLU A C 1
ATOM 2447 O O . GLU A 1 301 ? -45.517 -22.871 99.700 1.00 94.19 301 GLU A O 1
ATOM 2452 N N . LEU A 1 302 ? -46.188 -21.239 98.313 1.00 92.88 302 LEU A N 1
ATOM 2453 C CA . LEU A 1 302 ? -47.447 -20.967 99.016 1.00 92.88 302 LEU A CA 1
ATOM 2454 C C . LEU A 1 302 ? -48.387 -22.182 99.034 1.00 92.88 302 LEU A C 1
ATOM 2456 O O . LEU A 1 302 ? -48.996 -22.478 100.063 1.00 92.88 302 LEU A O 1
ATOM 2460 N N . GLU A 1 303 ? -48.494 -22.928 97.934 1.00 91.56 303 GLU A N 1
ATOM 2461 C CA . GLU A 1 303 ? -49.278 -24.169 97.883 1.00 91.56 303 GLU A CA 1
ATOM 2462 C C . GLU A 1 303 ? -48.725 -25.247 98.819 1.00 91.56 303 GLU A C 1
ATOM 2464 O O . GLU A 1 303 ? -49.487 -26.009 99.427 1.00 91.56 303 GLU A O 1
ATOM 2469 N N . THR A 1 304 ? -47.402 -25.306 98.958 1.00 94.12 304 THR A N 1
ATOM 2470 C CA . THR A 1 304 ? -46.728 -26.210 99.893 1.00 94.12 304 THR A CA 1
ATOM 2471 C C . THR A 1 304 ? -47.030 -25.814 101.340 1.00 94.12 304 THR A C 1
ATOM 2473 O O . THR A 1 304 ? -47.410 -26.667 102.146 1.00 94.12 304 THR A O 1
ATOM 2476 N N . GLN A 1 305 ? -46.959 -24.518 101.663 1.00 94.19 305 GLN A N 1
ATOM 2477 C CA . GLN A 1 305 ? -47.338 -23.996 102.980 1.00 94.19 305 GLN A CA 1
ATOM 2478 C C . GLN A 1 305 ? -48.819 -24.253 103.298 1.00 94.19 305 GLN A C 1
ATOM 2480 O O . GLN A 1 305 ? -49.140 -24.703 104.396 1.00 94.19 305 GLN A O 1
ATOM 2485 N N . LYS A 1 306 ? -49.723 -24.047 102.331 1.00 93.94 306 LYS A N 1
ATOM 2486 C CA . LYS A 1 306 ? -51.159 -24.332 102.472 1.00 93.94 306 LYS A CA 1
ATOM 2487 C C . LYS A 1 306 ? -51.421 -25.807 102.778 1.00 93.94 306 LYS A C 1
ATOM 2489 O O . LYS A 1 306 ? -52.212 -26.101 103.670 1.00 93.94 306 LYS A O 1
ATOM 2494 N N . ARG A 1 307 ? -50.761 -26.731 102.065 1.00 91.50 307 ARG A N 1
ATOM 2495 C CA . ARG A 1 307 ? -50.866 -28.179 102.328 1.00 91.50 307 ARG A CA 1
ATOM 2496 C C . ARG A 1 307 ? -50.388 -28.539 103.732 1.00 91.50 307 ARG A C 1
ATOM 2498 O O . ARG A 1 307 ? -51.055 -29.314 104.407 1.00 91.50 307 ARG A O 1
ATOM 2505 N N . LYS A 1 308 ? -49.282 -27.941 104.183 1.00 94.19 308 LYS A N 1
ATOM 2506 C CA . LYS A 1 308 ? -48.773 -28.130 105.546 1.00 94.19 308 LYS A CA 1
ATOM 2507 C C . LYS A 1 308 ? -49.783 -27.658 106.597 1.00 94.19 308 LYS A C 1
ATOM 2509 O O . LYS A 1 308 ? -50.125 -28.421 107.488 1.00 94.19 308 LYS A O 1
ATOM 2514 N N . LEU A 1 309 ? -50.312 -26.444 106.442 1.00 92.56 309 LEU A N 1
ATOM 2515 C CA . LEU A 1 309 ? -51.273 -25.868 107.384 1.00 92.56 309 LEU A CA 1
ATOM 2516 C C . LEU A 1 309 ? -52.592 -26.653 107.425 1.00 92.56 309 LEU A C 1
ATOM 2518 O O . LEU A 1 309 ? -53.179 -26.802 108.489 1.00 92.56 309 LEU A O 1
ATOM 2522 N N . ALA A 1 310 ? -53.053 -27.163 106.277 1.00 90.06 310 ALA A N 1
ATOM 2523 C CA . ALA A 1 310 ? -54.223 -28.036 106.207 1.00 90.06 310 ALA A CA 1
ATOM 2524 C C . ALA A 1 310 ? -54.004 -29.340 106.992 1.00 90.06 310 ALA A C 1
ATOM 2526 O O . ALA A 1 310 ? -54.889 -29.728 107.749 1.00 90.06 310 ALA A O 1
ATOM 2527 N N . GLY A 1 311 ? -52.821 -29.955 106.868 1.00 92.56 311 GLY A N 1
ATOM 2528 C CA . GLY A 1 311 ? -52.438 -31.122 107.667 1.00 92.56 311 GLY A CA 1
ATOM 2529 C C . GLY A 1 311 ? -52.367 -30.818 109.166 1.00 92.56 311 GLY A C 1
ATOM 2530 O O . GLY A 1 311 ? -52.939 -31.555 109.964 1.00 92.56 311 GLY A O 1
ATOM 2531 N N . ASP A 1 312 ? -51.757 -29.691 109.552 1.00 92.81 312 ASP A N 1
ATOM 2532 C CA . ASP A 1 312 ? -51.701 -29.255 110.956 1.00 92.81 312 ASP A CA 1
ATOM 2533 C C . ASP A 1 312 ? -53.118 -29.036 111.537 1.00 92.81 312 ASP A C 1
ATOM 2535 O O . ASP A 1 312 ? -53.383 -29.350 112.699 1.00 92.81 312 ASP A O 1
ATOM 2539 N N . LEU A 1 313 ? -54.052 -28.498 110.739 1.00 91.75 313 LEU A N 1
ATOM 2540 C CA . LEU A 1 313 ? -55.439 -28.258 111.152 1.00 91.75 313 LEU A CA 1
ATOM 2541 C C . LEU A 1 313 ? -56.240 -29.561 111.290 1.00 91.75 313 LEU A C 1
ATOM 2543 O O . LEU A 1 313 ? -57.056 -29.683 112.204 1.00 91.75 313 LEU A O 1
ATOM 2547 N N . GLU A 1 314 ? -56.016 -30.519 110.389 1.00 91.62 314 GLU A N 1
ATOM 2548 C CA . GLU A 1 314 ? -56.595 -31.864 110.449 1.00 91.62 314 GLU A CA 1
ATOM 2549 C C . GLU A 1 314 ? -56.145 -32.584 111.730 1.00 91.62 314 GLU A C 1
ATOM 2551 O O . GLU A 1 314 ? -56.989 -33.049 112.494 1.00 91.62 314 GLU A O 1
ATOM 2556 N N . GLU A 1 315 ? -54.850 -32.521 112.061 1.00 89.19 315 GLU A N 1
ATOM 2557 C CA . GLU A 1 315 ? -54.300 -33.065 113.310 1.00 89.19 315 GLU A CA 1
ATOM 2558 C C . GLU A 1 315 ? -54.911 -32.401 114.563 1.00 89.19 315 GLU A C 1
ATOM 2560 O O . GLU A 1 315 ? -55.218 -33.063 115.559 1.00 89.19 315 GLU A O 1
ATOM 2565 N N . GLN A 1 316 ? -55.113 -31.077 114.546 1.00 90.81 316 GLN A N 1
ATOM 2566 C CA . GLN A 1 316 ? -55.782 -30.369 115.646 1.00 90.81 316 GLN A CA 1
ATOM 2567 C C . GLN A 1 316 ? -57.259 -30.760 115.775 1.00 90.81 316 GLN A C 1
ATOM 2569 O O . GLN A 1 316 ? -57.744 -30.947 116.893 1.00 90.81 316 GLN A O 1
ATOM 2574 N N . ASN A 1 317 ? -57.974 -30.916 114.659 1.00 89.19 317 ASN A N 1
ATOM 2575 C CA . ASN A 1 317 ? -59.364 -31.368 114.666 1.00 89.19 317 ASN A CA 1
ATOM 2576 C C . ASN A 1 317 ? -59.492 -32.786 115.242 1.00 89.19 317 ASN A C 1
ATOM 2578 O O . ASN A 1 317 ? -60.391 -33.026 116.049 1.00 89.19 317 ASN A O 1
ATOM 2582 N N . GLU A 1 318 ? -58.574 -33.697 114.906 1.00 89.38 318 GLU A N 1
ATOM 2583 C CA . GLU A 1 318 ? -58.506 -35.036 115.507 1.00 89.38 318 GLU A CA 1
ATOM 2584 C C . GLU A 1 318 ? -58.264 -34.973 117.025 1.00 89.38 318 GLU A C 1
ATOM 2586 O O . GLU A 1 318 ? -58.954 -35.644 117.796 1.00 89.38 318 GLU A O 1
ATOM 2591 N N . LYS A 1 319 ? -57.343 -34.113 117.486 1.00 88.75 319 LYS A N 1
ATOM 2592 C CA . LYS A 1 319 ? -57.089 -33.890 118.923 1.00 88.75 319 LYS A CA 1
ATOM 2593 C C . LYS A 1 319 ? -58.319 -33.369 119.667 1.00 88.75 319 LYS A C 1
ATOM 2595 O O . LYS A 1 319 ? -58.602 -33.822 120.775 1.00 88.75 319 LYS A O 1
ATOM 2600 N N . VAL A 1 320 ? -59.051 -32.421 119.080 1.00 88.25 320 VAL A N 1
ATOM 2601 C CA . VAL A 1 320 ? -60.289 -31.887 119.669 1.00 88.25 320 VAL A CA 1
ATOM 2602 C C . VAL A 1 320 ? -61.381 -32.956 119.709 1.00 88.25 320 VAL A C 1
ATOM 2604 O O . VAL A 1 320 ? -62.061 -33.070 120.727 1.00 88.25 320 VAL A O 1
ATOM 2607 N N . ALA A 1 321 ? -61.529 -33.763 118.655 1.00 84.81 321 ALA A N 1
ATOM 2608 C CA . ALA A 1 321 ? -62.481 -34.873 118.632 1.00 84.81 321 ALA A CA 1
ATOM 2609 C C . ALA A 1 321 ? -62.199 -35.886 119.757 1.00 84.81 321 ALA A C 1
ATOM 2611 O O . ALA A 1 321 ? -63.109 -36.221 120.511 1.00 84.81 321 ALA A O 1
ATOM 2612 N N . LEU A 1 322 ? -60.929 -36.267 119.954 1.00 84.88 322 LEU A N 1
ATOM 2613 C CA . LEU A 1 322 ? -60.506 -37.138 121.060 1.00 84.88 322 LEU A CA 1
ATOM 2614 C C . LEU A 1 322 ? -60.833 -36.547 122.442 1.00 84.88 322 LEU A C 1
ATOM 2616 O O . LEU A 1 322 ? -61.282 -37.263 123.335 1.00 84.88 322 LEU A O 1
ATOM 2620 N N . LEU A 1 323 ? -60.624 -35.240 122.636 1.00 82.81 323 LEU A N 1
ATOM 2621 C CA . LEU A 1 323 ? -60.973 -34.556 123.888 1.00 82.81 323 LEU A CA 1
ATOM 2622 C C . LEU A 1 323 ? -62.489 -34.485 124.126 1.00 82.81 323 LEU A C 1
ATOM 2624 O O . LEU A 1 323 ? -62.929 -34.567 125.271 1.00 82.81 323 LEU A O 1
ATOM 2628 N N . LEU A 1 324 ? -63.286 -34.321 123.067 1.00 81.75 324 LEU A N 1
ATOM 2629 C CA . LEU A 1 324 ? -64.748 -34.315 123.157 1.00 81.75 324 LEU A CA 1
ATOM 2630 C C . LEU A 1 324 ? -65.311 -35.700 123.492 1.00 81.75 324 LEU A C 1
ATOM 2632 O O . LEU A 1 324 ? -66.264 -35.775 124.266 1.00 81.75 324 LEU A O 1
ATOM 2636 N N . ASP A 1 325 ? -64.712 -36.772 122.967 1.00 79.44 325 ASP A N 1
ATOM 2637 C CA . ASP A 1 325 ? -65.076 -38.146 123.332 1.00 79.44 325 ASP A CA 1
ATOM 2638 C C . ASP A 1 325 ? -64.779 -38.428 124.816 1.00 79.44 325 ASP A C 1
ATOM 2640 O O . ASP A 1 325 ? -65.629 -38.976 125.516 1.00 79.44 325 ASP A O 1
ATOM 2644 N N . LEU A 1 326 ? -63.645 -37.941 125.337 1.00 77.62 326 LEU A N 1
ATOM 2645 C CA . LEU A 1 326 ? -63.281 -38.020 126.762 1.00 77.62 326 LEU A CA 1
ATOM 2646 C C . LEU A 1 326 ? -64.233 -37.260 127.704 1.00 77.62 326 LEU A C 1
ATOM 2648 O O . LEU A 1 326 ? -64.338 -37.612 128.873 1.00 77.62 326 LEU A O 1
ATOM 2652 N N . LEU A 1 327 ? -64.905 -36.206 127.230 1.00 76.69 327 LEU A N 1
ATOM 2653 C CA . LEU A 1 327 ? -65.870 -35.425 128.021 1.00 76.69 327 LEU A CA 1
ATOM 2654 C C . LEU A 1 327 ? -67.291 -36.016 128.005 1.00 76.69 327 LEU A C 1
ATOM 2656 O O . LEU A 1 327 ? -68.180 -35.480 128.670 1.00 76.69 327 LEU A O 1
ATOM 2660 N N . ARG A 1 328 ? -67.528 -37.069 127.213 1.00 71.00 328 ARG A N 1
ATOM 2661 C CA . ARG A 1 328 ? -68.839 -37.713 127.048 1.00 71.00 328 ARG A CA 1
ATOM 2662 C C . ARG A 1 328 ? -69.032 -38.954 127.931 1.00 71.00 328 ARG A C 1
ATOM 2664 O O . ARG A 1 328 ? -70.158 -39.453 127.986 1.00 71.00 328 ARG A O 1
ATOM 2671 N N . GLU A 1 329 ? -67.969 -39.419 128.585 1.00 58.00 329 GLU A N 1
ATOM 2672 C CA . GLU A 1 329 ? -67.947 -40.494 129.596 1.00 58.00 329 GLU A CA 1
ATOM 2673 C C . GLU A 1 329 ? -68.086 -39.949 131.025 1.00 58.00 329 GLU A C 1
ATOM 2675 O O . GLU A 1 329 ? -68.767 -40.619 131.837 1.00 58.00 329 GLU A O 1
#